Protein AF-A0A833GXX6-F1 (afdb_monomer_lite)

Organism: NCBI:txid183

Foldseek 3Di:
DDPLLLVLLVLLLCCLVFQLLDQDDPPPDDDPDDDDPPPQDRGLVSLLVVLVVVLVVLPDPPDDPVPDPVVVNVVSVVVNVVSVVVNVVSVLLSVLSVLLSVCVVVVPLCSLVSLLLSLVVLLVSLVVSLVSHDPDDPPPPPDPVSVCVNCVSVVSSVVSNVSSVVSNPPDDPPPPCPPVVVVVVPPPPPPPVCVPPPPPVVVVVVVVCVVVVVCCCVVPVVVLVVCCVPPVVVSCVVVVVVVVVVLVVQLVVQLVVCVVVVHPSDSSVSNSVVSVVVSVVVVVVVVVVVVVVVVVVVVVVVVVVVVVVCCVVVVDPDDPDD

Structure (mmCIF, N/CA/C/O backbone):
data_AF-A0A833GXX6-F1
#
_entry.id   AF-A0A833GXX6-F1
#
loop_
_atom_site.group_PDB
_atom_site.id
_atom_site.type_symbol
_atom_site.label_atom_id
_atom_site.label_alt_id
_atom_site.label_comp_id
_atom_site.label_asym_id
_atom_site.label_entity_id
_atom_site.label_seq_id
_atom_site.pdbx_PDB_ins_code
_atom_site.Cartn_x
_atom_site.Cartn_y
_atom_site.Cartn_z
_atom_site.occupancy
_atom_site.B_iso_or_equiv
_atom_site.auth_seq_id
_atom_site.auth_comp_id
_atom_site.auth_asym_id
_atom_site.auth_atom_id
_atom_site.pdbx_PDB_model_num
ATOM 1 N N . MET A 1 1 ? -15.593 11.845 13.656 1.00 67.88 1 MET A N 1
ATOM 2 C CA . MET A 1 1 ? -14.805 12.356 12.513 1.00 67.88 1 MET A CA 1
ATOM 3 C C . MET A 1 1 ? -15.046 13.847 12.319 1.00 67.88 1 MET A C 1
ATOM 5 O O . MET A 1 1 ? -16.186 14.265 12.498 1.00 67.88 1 MET A O 1
ATOM 9 N N . ARG A 1 2 ? -14.028 14.652 11.978 1.00 74.69 2 ARG A N 1
ATOM 10 C CA . ARG A 1 2 ? -14.256 16.037 11.513 1.00 74.69 2 ARG A CA 1
ATOM 11 C C . ARG A 1 2 ? -14.712 16.006 10.048 1.00 74.69 2 ARG A C 1
ATOM 13 O O . ARG A 1 2 ? -14.303 15.112 9.315 1.00 74.69 2 ARG A O 1
ATOM 20 N N . ARG A 1 3 ? -15.519 16.984 9.609 1.00 80.38 3 ARG A N 1
ATOM 21 C CA . ARG A 1 3 ? -15.940 17.107 8.193 1.00 80.38 3 ARG A CA 1
ATOM 22 C C . ARG A 1 3 ? -14.735 17.193 7.245 1.00 80.38 3 ARG A C 1
ATOM 24 O O . ARG A 1 3 ? -14.747 16.565 6.198 1.00 80.38 3 ARG A O 1
ATOM 31 N N . PHE A 1 4 ? -13.677 17.883 7.677 1.00 82.56 4 PHE A N 1
ATOM 32 C CA . PHE A 1 4 ? -12.394 17.955 6.973 1.00 82.56 4 PHE A CA 1
ATOM 33 C C . PHE A 1 4 ? -11.782 16.574 6.695 1.00 82.56 4 PHE A C 1
ATOM 35 O O . PHE A 1 4 ? -11.394 16.299 5.567 1.00 82.56 4 PHE A O 1
ATOM 42 N N . ASP A 1 5 ? -11.753 15.686 7.697 1.00 80.38 5 ASP A N 1
ATOM 43 C CA . ASP A 1 5 ? -11.174 14.351 7.528 1.00 80.38 5 ASP A CA 1
ATOM 44 C C . ASP A 1 5 ? -11.965 13.539 6.487 1.00 80.38 5 ASP A C 1
ATOM 46 O O . ASP A 1 5 ? -11.365 12.847 5.678 1.00 80.38 5 ASP A O 1
ATOM 50 N N . LEU A 1 6 ? -13.303 13.636 6.476 1.00 83.00 6 LEU A N 1
ATOM 51 C CA . LEU A 1 6 ? -14.148 12.922 5.504 1.00 83.00 6 LEU A CA 1
ATOM 52 C C . LEU A 1 6 ? -13.851 13.357 4.070 1.00 83.00 6 LEU A C 1
ATOM 54 O O . LEU A 1 6 ? -13.664 12.507 3.203 1.00 83.00 6 LEU A O 1
ATOM 58 N N . VAL A 1 7 ? -13.765 14.669 3.848 1.00 85.00 7 VAL A N 1
ATOM 59 C CA . VAL A 1 7 ? -13.413 15.229 2.539 1.00 85.00 7 VAL A CA 1
ATOM 60 C C . VAL A 1 7 ? -12.012 14.769 2.134 1.00 85.00 7 VAL A C 1
ATOM 62 O O . VAL A 1 7 ? -11.830 14.272 1.028 1.00 85.00 7 VAL A O 1
ATOM 65 N N . LEU A 1 8 ? -11.040 14.828 3.045 1.00 85.88 8 LEU A N 1
ATOM 66 C CA . LEU A 1 8 ? -9.675 14.382 2.774 1.00 85.88 8 LEU A CA 1
ATOM 67 C C . LEU A 1 8 ? -9.604 12.894 2.399 1.00 85.88 8 LEU A C 1
ATOM 69 O O . LEU A 1 8 ? -8.984 12.552 1.398 1.00 85.88 8 LEU A O 1
ATOM 73 N N . PHE A 1 9 ? -10.273 12.012 3.146 1.00 87.00 9 PHE A N 1
ATOM 74 C CA . PHE A 1 9 ? -10.314 10.587 2.806 1.00 87.00 9 PHE A CA 1
ATOM 75 C C . PHE A 1 9 ? -11.008 10.332 1.466 1.00 87.00 9 PHE A C 1
ATOM 77 O O . PHE A 1 9 ? -10.536 9.487 0.712 1.00 87.00 9 PHE A O 1
ATOM 84 N N . SER A 1 10 ? -12.070 11.073 1.131 1.00 86.81 10 SER A N 1
ATOM 85 C CA . SER A 1 10 ? -12.716 10.952 -0.183 1.00 86.81 10 SER A CA 1
ATOM 86 C C . SER A 1 10 ? -11.813 11.407 -1.332 1.00 86.81 10 SER A C 1
ATOM 88 O O . SER A 1 10 ? -11.772 10.745 -2.363 1.00 86.81 10 SER A O 1
ATOM 90 N N . LEU A 1 11 ? -11.035 12.478 -1.138 1.00 87.12 11 LEU A N 1
ATOM 91 C CA . LEU A 1 11 ? -10.083 12.972 -2.134 1.00 87.12 11 LEU A CA 1
ATOM 92 C C . LEU A 1 11 ? -8.916 11.999 -2.333 1.00 87.12 11 LEU A C 1
ATOM 94 O O . LEU A 1 11 ? -8.550 11.718 -3.469 1.00 87.12 11 LEU A O 1
ATOM 98 N N . ILE A 1 12 ? -8.369 11.440 -1.247 1.00 85.62 12 ILE A N 1
ATOM 99 C CA . ILE A 1 12 ? -7.326 10.403 -1.317 1.00 85.62 12 ILE A CA 1
ATOM 100 C C . ILE A 1 12 ? -7.866 9.158 -2.025 1.00 85.62 12 ILE A C 1
ATOM 102 O O . ILE A 1 12 ? -7.197 8.610 -2.895 1.00 85.62 12 ILE A O 1
ATOM 106 N N . PHE A 1 13 ? -9.078 8.723 -1.677 1.00 86.75 13 PHE A N 1
ATOM 107 C CA . PHE A 1 13 ? -9.711 7.566 -2.301 1.00 86.75 13 PHE A CA 1
ATOM 108 C C . PHE A 1 13 ? -9.920 7.782 -3.804 1.00 86.75 13 PHE A C 1
ATOM 110 O O . PHE A 1 13 ? -9.542 6.927 -4.597 1.00 86.75 13 PHE A O 1
ATOM 117 N N . ALA A 1 14 ? -10.449 8.942 -4.205 1.00 85.50 14 ALA A N 1
ATOM 118 C CA . ALA A 1 14 ? -10.635 9.292 -5.611 1.00 85.50 14 ALA A CA 1
ATOM 119 C C . ALA A 1 14 ? -9.303 9.370 -6.375 1.00 85.50 14 ALA A C 1
ATOM 121 O O . ALA A 1 14 ? -9.217 8.871 -7.491 1.00 85.50 14 ALA A O 1
ATOM 122 N N . TYR A 1 15 ? -8.258 9.937 -5.764 1.00 83.69 15 TYR A N 1
ATOM 123 C CA . TYR A 1 15 ? -6.920 10.015 -6.356 1.00 83.69 15 TYR A CA 1
ATOM 124 C C . TYR A 1 15 ? -6.273 8.637 -6.554 1.00 83.69 15 TYR A C 1
ATOM 126 O O . TYR A 1 15 ? -5.674 8.377 -7.593 1.00 83.69 15 TYR A O 1
ATOM 134 N N . LEU A 1 16 ? -6.394 7.740 -5.572 1.00 80.00 16 LEU A N 1
ATOM 135 C CA . LEU A 1 16 ? -5.878 6.374 -5.699 1.00 80.00 16 LEU A CA 1
ATOM 136 C C . LEU A 1 16 ? -6.665 5.566 -6.739 1.00 80.00 16 LEU A C 1
ATOM 138 O O . LEU A 1 16 ? -6.079 4.755 -7.449 1.00 80.00 16 LEU A O 1
ATOM 142 N N . LEU A 1 17 ? -7.977 5.797 -6.846 1.00 81.00 17 LEU A N 1
ATOM 143 C CA . LEU A 1 17 ? -8.836 5.132 -7.825 1.00 81.00 17 LEU A CA 1
ATOM 144 C C . LEU A 1 17 ? -8.601 5.637 -9.256 1.00 81.00 17 LEU A C 1
ATOM 146 O O . LEU A 1 17 ? -8.730 4.862 -10.196 1.00 81.00 17 LEU A O 1
ATOM 150 N N . SER A 1 18 ? -8.256 6.915 -9.440 1.00 73.12 18 SER A N 1
ATOM 151 C CA . SER A 1 18 ? -8.125 7.513 -10.774 1.00 73.12 18 SER A CA 1
ATOM 152 C C . SER A 1 18 ? -6.904 7.036 -11.563 1.00 73.12 18 SER A C 1
ATOM 154 O O . SER A 1 18 ? -6.785 7.364 -12.739 1.00 73.12 18 SER A O 1
ATOM 156 N N . GLY A 1 19 ? -5.962 6.314 -10.944 1.00 65.12 19 GLY A N 1
ATOM 157 C CA . GLY A 1 19 ? -4.754 5.839 -11.629 1.00 65.12 19 GLY A CA 1
ATOM 158 C C . GLY A 1 19 ? -3.790 6.954 -12.055 1.00 65.12 19 GLY A C 1
ATOM 159 O O . GLY A 1 19 ? -2.787 6.686 -12.712 1.00 65.12 19 GLY A O 1
ATOM 160 N N . TRP A 1 20 ? -4.024 8.203 -11.631 1.00 66.88 20 TRP A N 1
ATOM 161 C CA . TRP A 1 20 ? -3.095 9.338 -11.801 1.00 66.88 20 TRP A CA 1
ATOM 162 C C . TRP A 1 20 ? -1.859 9.245 -10.887 1.00 66.88 20 TRP A C 1
ATOM 164 O O . TRP A 1 20 ? -1.065 10.181 -10.755 1.00 66.88 20 TRP A O 1
ATOM 174 N N . THR A 1 21 ? -1.701 8.095 -10.239 1.00 56.47 21 THR A N 1
ATOM 175 C CA . THR A 1 21 ? -0.599 7.715 -9.364 1.00 56.47 21 THR A CA 1
ATOM 176 C C . THR A 1 21 ? 0.684 7.391 -10.128 1.00 56.47 21 THR A C 1
ATOM 178 O O . THR A 1 21 ? 1.728 7.271 -9.493 1.00 56.47 21 THR A O 1
ATOM 181 N N . GLY A 1 22 ? 0.644 7.297 -11.461 1.00 53.88 22 GLY A N 1
ATOM 182 C CA . GLY A 1 22 ? 1.825 7.044 -12.285 1.00 53.88 22 GLY A CA 1
ATOM 183 C C . GLY A 1 22 ? 2.956 8.049 -12.034 1.00 53.88 22 GLY A C 1
ATOM 184 O O . GLY A 1 22 ? 2.733 9.257 -11.859 1.00 53.88 22 GLY A O 1
ATOM 185 N N . PHE A 1 23 ? 4.186 7.535 -12.003 1.00 51.38 23 PHE A N 1
ATOM 186 C CA . PHE A 1 23 ? 5.365 8.344 -12.286 1.00 51.38 23 PHE A CA 1
ATOM 187 C C . PHE A 1 23 ? 5.317 8.663 -13.777 1.00 51.38 23 PHE A C 1
ATOM 189 O O . PHE A 1 23 ? 5.040 7.780 -14.584 1.00 51.38 23 PHE A O 1
ATOM 196 N N . TRP A 1 24 ? 5.522 9.925 -14.143 1.00 48.38 24 TRP A N 1
ATOM 197 C CA . TRP A 1 24 ? 5.703 10.262 -15.549 1.00 48.38 24 TRP A CA 1
ATOM 198 C C . TRP A 1 24 ? 6.897 9.450 -16.059 1.00 48.38 24 TRP A C 1
ATOM 200 O O . TRP A 1 24 ? 7.987 9.548 -15.492 1.00 48.38 24 TRP A O 1
ATOM 210 N N . GLY A 1 25 ? 6.666 8.598 -17.059 1.00 41.09 25 GLY A N 1
ATOM 211 C CA . GLY A 1 25 ? 7.725 7.813 -17.679 1.00 41.09 25 GLY A CA 1
ATOM 212 C C . GLY A 1 25 ? 8.809 8.729 -18.243 1.00 41.09 25 GLY A C 1
ATOM 213 O O . GLY A 1 25 ? 8.549 9.881 -18.599 1.00 41.09 25 GLY A O 1
ATOM 214 N N . VAL A 1 26 ? 10.039 8.224 -18.310 1.00 36.69 26 VAL A N 1
ATOM 215 C CA . VAL A 1 26 ? 11.152 8.936 -18.941 1.00 36.69 26 VAL A CA 1
ATOM 216 C C . VAL A 1 26 ? 10.821 9.114 -20.424 1.00 36.69 26 VAL A C 1
ATOM 218 O O . VAL A 1 26 ? 11.002 8.194 -21.217 1.00 36.69 26 VAL A O 1
ATOM 221 N N . GLN A 1 27 ? 10.358 10.300 -20.818 1.00 37.38 27 GLN A N 1
ATOM 222 C CA . GLN A 1 27 ? 10.406 10.712 -22.216 1.00 37.38 27 GLN A CA 1
ATOM 223 C C . GLN A 1 27 ? 11.878 10.945 -22.548 1.00 37.38 27 GLN A C 1
ATOM 225 O O . GLN A 1 27 ? 12.452 11.972 -22.188 1.00 37.38 27 GLN A O 1
ATOM 230 N N . ARG A 1 28 ? 12.525 9.959 -23.180 1.00 32.88 28 ARG A N 1
ATOM 231 C CA . ARG A 1 28 ? 13.851 10.160 -23.767 1.00 32.88 28 ARG A CA 1
ATOM 232 C C . ARG A 1 28 ? 13.708 11.167 -24.903 1.00 32.88 28 ARG A C 1
ATOM 234 O O . ARG A 1 28 ? 13.352 10.817 -26.021 1.00 32.88 28 ARG A O 1
ATOM 241 N N . THR A 1 29 ? 13.966 12.432 -24.605 1.00 39.16 29 THR A N 1
ATOM 242 C CA . THR A 1 29 ? 14.145 13.467 -25.615 1.00 39.16 29 THR A CA 1
ATOM 243 C C . THR A 1 29 ? 15.534 13.319 -26.219 1.00 39.16 29 THR A C 1
ATOM 245 O O . THR A 1 29 ? 16.530 13.607 -25.557 1.00 39.16 29 THR A O 1
ATOM 248 N N . GLY A 1 30 ? 15.572 12.891 -27.478 1.00 40.03 30 GLY A N 1
ATOM 249 C CA . GLY A 1 30 ? 16.751 12.942 -28.333 1.00 40.03 30 GLY A CA 1
ATOM 250 C C . GLY A 1 30 ? 17.497 11.618 -28.430 1.00 40.03 30 GLY A C 1
ATOM 251 O O . GLY A 1 30 ? 18.261 11.267 -27.540 1.00 40.03 30 GLY A O 1
ATOM 252 N N . LEU A 1 31 ? 17.296 10.925 -29.547 1.00 33.84 31 LEU A N 1
ATOM 253 C CA . LEU A 1 31 ? 18.359 10.539 -30.472 1.00 33.84 31 LEU A CA 1
ATOM 254 C C . LEU A 1 31 ? 17.695 10.317 -31.837 1.00 33.84 31 LEU A C 1
ATOM 256 O O . LEU A 1 31 ? 16.623 9.721 -31.925 1.00 33.84 31 LEU A O 1
ATOM 260 N N . GLU A 1 32 ? 18.297 10.906 -32.869 1.00 45.56 32 GLU A N 1
ATOM 261 C CA . GLU A 1 32 ? 18.013 10.590 -34.267 1.00 45.56 32 GLU A CA 1
ATOM 262 C C . GLU A 1 32 ? 18.092 9.068 -34.481 1.00 45.56 32 GLU A C 1
ATOM 264 O O . GLU A 1 32 ? 18.852 8.387 -33.798 1.00 45.56 32 GLU A O 1
ATOM 269 N N . GLU A 1 33 ? 17.303 8.585 -35.445 1.00 37.59 33 GLU A N 1
ATOM 270 C CA . GLU A 1 33 ? 16.939 7.183 -35.724 1.00 37.59 33 GLU A CA 1
ATOM 271 C C . GLU A 1 33 ? 15.735 6.686 -34.914 1.00 37.59 33 GLU A C 1
ATOM 273 O O . GLU A 1 33 ? 15.842 6.179 -33.803 1.00 37.59 33 GLU A O 1
ATOM 278 N N . GLN A 1 34 ? 14.554 6.869 -35.520 1.00 48.59 34 GLN A N 1
ATOM 279 C CA . GLN A 1 34 ? 13.242 6.464 -35.014 1.00 48.59 34 GLN A CA 1
ATOM 280 C C . GLN A 1 34 ? 13.240 5.028 -34.455 1.00 48.59 34 GLN A C 1
ATOM 282 O O . GLN A 1 34 ? 13.339 4.080 -35.238 1.00 48.59 34 GLN A O 1
ATOM 287 N N . PRO A 1 35 ? 12.995 4.832 -33.146 1.00 37.50 35 PRO A N 1
ATOM 288 C CA . PRO A 1 35 ? 12.449 3.593 -32.629 1.00 37.50 35 PRO A CA 1
ATOM 289 C C . PRO A 1 35 ? 10.936 3.751 -32.411 1.00 37.50 35 PRO A C 1
ATOM 291 O O . PRO A 1 35 ? 10.427 4.854 -32.219 1.00 37.50 35 PRO A O 1
ATOM 294 N N . LEU A 1 36 ? 10.228 2.624 -32.471 1.00 32.97 36 LEU A N 1
ATOM 295 C CA . LEU A 1 36 ? 8.791 2.459 -32.233 1.00 32.97 36 LEU A CA 1
ATOM 296 C C . LEU A 1 36 ? 8.197 3.521 -31.281 1.00 32.97 36 LEU A C 1
ATOM 298 O O . LEU A 1 36 ? 8.525 3.565 -30.093 1.00 32.97 36 LEU A O 1
ATOM 302 N N . HIS A 1 37 ? 7.309 4.366 -31.807 1.00 29.34 37 HIS A N 1
ATOM 303 C CA . HIS A 1 37 ? 6.588 5.362 -31.019 1.00 29.34 37 HIS A CA 1
ATOM 304 C C . HIS A 1 37 ? 5.457 4.648 -30.263 1.00 29.34 37 HIS A C 1
ATOM 306 O O . HIS A 1 37 ? 4.364 4.466 -30.792 1.00 29.34 37 HIS A O 1
ATOM 312 N N . ILE A 1 38 ? 5.737 4.175 -29.047 1.00 34.56 38 ILE A N 1
ATOM 313 C CA . ILE A 1 38 ? 4.697 3.738 -28.109 1.00 34.56 38 ILE A CA 1
ATOM 314 C C . ILE A 1 38 ? 4.356 4.959 -27.258 1.00 34.56 38 ILE A C 1
ATOM 316 O O . ILE A 1 38 ? 5.081 5.309 -26.325 1.00 34.56 38 ILE A O 1
ATOM 320 N N . ASP A 1 39 ? 3.282 5.653 -27.628 1.00 33.97 39 ASP A N 1
ATOM 321 C CA . ASP A 1 39 ? 2.733 6.733 -26.816 1.00 33.97 39 ASP A CA 1
ATOM 322 C C . ASP A 1 39 ? 2.068 6.124 -25.581 1.00 33.97 39 ASP A C 1
ATOM 324 O O . ASP A 1 39 ? 0.934 5.652 -25.622 1.00 33.97 39 ASP A O 1
ATOM 328 N N . PHE A 1 40 ? 2.792 6.109 -24.462 1.00 39.03 40 PHE A N 1
ATOM 329 C CA . PHE A 1 40 ? 2.204 5.783 -23.171 1.00 39.03 40 PHE A CA 1
ATOM 330 C C . PHE A 1 40 ? 1.260 6.919 -22.768 1.00 39.03 40 PHE A C 1
ATOM 332 O O . PHE A 1 40 ? 1.701 7.993 -22.345 1.00 39.03 40 PHE A O 1
ATOM 339 N N . GLU A 1 41 ? -0.046 6.691 -22.910 1.00 41.84 41 GLU A N 1
ATOM 340 C CA . GLU A 1 41 ? -1.046 7.593 -22.353 1.00 41.84 41 GLU A CA 1
ATOM 341 C C . GLU A 1 41 ? -0.849 7.719 -20.829 1.00 41.84 41 GLU A C 1
ATOM 343 O O . GLU A 1 41 ? -0.529 6.743 -20.139 1.00 41.84 41 GLU A O 1
ATOM 348 N N . PRO A 1 42 ? -1.012 8.926 -20.259 1.00 48.84 42 PRO A N 1
ATOM 349 C CA . PRO A 1 42 ? -0.791 9.147 -18.839 1.00 48.84 42 PRO A CA 1
ATOM 350 C C . PRO A 1 42 ? -1.857 8.425 -18.005 1.00 48.84 42 PRO A C 1
ATOM 352 O O . PRO A 1 42 ? -2.983 8.892 -17.849 1.00 48.84 42 PRO A O 1
ATOM 355 N N . GLY A 1 43 ? -1.475 7.304 -17.400 1.00 62.78 43 GLY A N 1
ATOM 356 C CA . GLY A 1 43 ? -2.320 6.578 -16.459 1.00 62.78 43 GLY A CA 1
ATOM 357 C C . GLY A 1 43 ? -1.684 5.263 -16.039 1.00 62.78 43 GLY A C 1
ATOM 358 O O . GLY A 1 43 ? -1.351 4.433 -16.873 1.00 62.78 43 GLY A O 1
ATOM 359 N N . PHE A 1 44 ? -1.544 5.041 -14.734 1.00 70.38 44 PHE A N 1
ATOM 360 C CA . PHE A 1 44 ? -0.945 3.819 -14.194 1.00 70.38 44 PHE A CA 1
ATOM 361 C C . PHE A 1 44 ? -1.659 2.539 -14.671 1.00 70.38 44 PHE A C 1
ATOM 363 O O . PHE A 1 44 ? -1.012 1.543 -14.978 1.00 70.38 44 PHE A O 1
ATOM 370 N N . PHE A 1 45 ? -2.991 2.578 -14.772 1.00 70.88 45 PHE A N 1
ATOM 371 C CA . PHE A 1 45 ? -3.776 1.446 -15.272 1.00 70.88 45 PHE A CA 1
ATOM 372 C C . PHE A 1 45 ? -3.638 1.234 -16.781 1.00 70.88 45 PHE A C 1
ATOM 374 O O . PHE A 1 45 ? -3.691 0.092 -17.227 1.00 70.88 45 PHE A O 1
ATOM 381 N N . GLU A 1 46 ? -3.436 2.305 -17.550 1.00 70.38 46 GLU A N 1
ATOM 382 C CA . GLU A 1 46 ? -3.260 2.203 -18.999 1.00 70.38 46 GLU A CA 1
ATOM 383 C C . GLU A 1 46 ? -1.877 1.647 -19.342 1.00 70.38 46 GLU A C 1
ATOM 385 O O . GLU A 1 46 ? -1.760 0.778 -20.202 1.00 70.38 46 GLU A O 1
ATOM 390 N N . ILE A 1 47 ? -0.847 2.049 -18.588 1.00 72.19 47 ILE A N 1
ATOM 391 C CA . ILE A 1 47 ? 0.497 1.457 -18.662 1.00 72.19 47 ILE A CA 1
ATOM 392 C C . ILE A 1 47 ? 0.422 -0.047 -18.381 1.00 72.19 47 ILE A C 1
ATOM 394 O O . ILE A 1 47 ? 0.858 -0.839 -19.208 1.00 72.19 47 ILE A O 1
ATOM 398 N N . LEU A 1 48 ? -0.218 -0.448 -17.276 1.00 75.75 48 LEU A N 1
ATOM 399 C CA . LEU A 1 48 ? -0.408 -1.863 -16.937 1.00 75.75 48 LEU A CA 1
ATOM 400 C C . LEU A 1 48 ? -1.142 -2.644 -18.028 1.00 75.75 48 LEU A C 1
ATOM 402 O O . LEU A 1 48 ? -0.767 -3.770 -18.345 1.00 75.75 48 LEU A O 1
ATOM 406 N N . ARG A 1 49 ? -2.201 -2.063 -18.598 1.00 78.12 49 ARG A N 1
ATOM 407 C CA . ARG A 1 49 ? -2.961 -2.693 -19.679 1.00 78.12 49 ARG A CA 1
ATOM 408 C C . ARG A 1 49 ? -2.108 -2.863 -20.934 1.00 78.12 49 ARG A C 1
ATOM 410 O O . ARG A 1 49 ? -2.152 -3.923 -21.554 1.00 78.12 49 ARG A O 1
ATOM 417 N N . THR A 1 50 ? -1.354 -1.833 -21.298 1.00 75.06 50 THR A N 1
ATOM 418 C CA . THR A 1 50 ? -0.510 -1.815 -22.496 1.00 75.06 50 THR A CA 1
ATOM 419 C C . THR A 1 50 ? 0.633 -2.815 -22.365 1.00 75.06 50 THR A C 1
ATOM 421 O O . THR A 1 50 ? 0.822 -3.640 -23.251 1.00 75.06 50 THR A O 1
ATOM 424 N N . GLU A 1 51 ? 1.341 -2.809 -21.233 1.00 77.31 51 GLU A N 1
ATOM 425 C CA . GLU A 1 51 ? 2.401 -3.775 -20.924 1.00 77.31 51 GLU A CA 1
ATOM 426 C C . GLU A 1 51 ? 1.873 -5.215 -20.908 1.00 77.31 51 GLU A C 1
ATOM 428 O O . GLU A 1 51 ? 2.511 -6.104 -21.464 1.00 77.31 51 GLU A O 1
ATOM 433 N N . GLY A 1 52 ? 0.689 -5.447 -20.328 1.00 78.56 52 GLY A N 1
ATOM 434 C CA . GLY A 1 52 ? 0.050 -6.765 -20.327 1.00 78.56 52 GLY A CA 1
ATOM 435 C C . GLY A 1 52 ? -0.298 -7.245 -21.736 1.00 78.56 52 GLY A C 1
ATOM 436 O O . GLY A 1 52 ? 0.067 -8.352 -22.113 1.00 78.56 52 GLY A O 1
ATOM 437 N N . THR A 1 53 ? -0.921 -6.381 -22.543 1.00 79.75 53 THR A N 1
ATOM 438 C CA . THR A 1 53 ? -1.280 -6.706 -23.936 1.00 79.75 53 THR A CA 1
ATOM 439 C C . THR A 1 53 ? -0.031 -7.004 -24.769 1.00 79.75 53 THR A C 1
ATOM 441 O O . THR A 1 53 ? -0.000 -7.975 -25.515 1.00 79.75 53 THR A O 1
ATOM 444 N N . PHE A 1 54 ? 1.034 -6.219 -24.589 1.00 78.38 54 PHE A N 1
ATOM 445 C CA . PHE A 1 54 ? 2.311 -6.420 -25.272 1.00 78.38 54 PHE A CA 1
ATOM 446 C C . PHE A 1 54 ? 2.980 -7.753 -24.904 1.00 78.38 54 PHE A C 1
ATOM 448 O O . PHE A 1 54 ? 3.538 -8.430 -25.768 1.00 78.38 54 PHE A O 1
ATOM 455 N N . LEU A 1 55 ? 2.929 -8.148 -23.628 1.00 79.25 55 LEU A N 1
ATOM 456 C CA . LEU A 1 55 ? 3.454 -9.441 -23.184 1.00 79.25 55 LEU A CA 1
ATOM 457 C C . LEU A 1 55 ? 2.624 -10.608 -23.722 1.00 79.25 55 LEU A C 1
ATOM 459 O O . LEU A 1 55 ? 3.217 -11.601 -24.140 1.00 79.25 55 LEU A O 1
ATOM 463 N N . ASP A 1 56 ? 1.297 -10.479 -23.750 1.00 79.38 56 ASP A N 1
ATOM 464 C CA . ASP A 1 56 ? 0.398 -11.496 -24.304 1.00 79.38 56 ASP A CA 1
ATOM 465 C C . ASP A 1 56 ? 0.636 -11.688 -25.813 1.00 79.38 56 ASP A C 1
ATOM 467 O O . ASP A 1 56 ? 0.751 -12.820 -26.281 1.00 79.38 56 ASP A O 1
ATOM 471 N N . GLU A 1 57 ? 0.797 -10.596 -26.569 1.00 76.06 57 GLU A N 1
ATOM 472 C CA . GLU A 1 57 ? 1.107 -10.631 -28.007 1.00 76.06 57 GLU A CA 1
ATOM 473 C C . GLU A 1 57 ? 2.475 -11.270 -28.297 1.00 76.06 57 GLU A C 1
ATOM 475 O O . GLU A 1 57 ? 2.611 -12.058 -29.231 1.00 76.06 57 GLU A O 1
ATOM 480 N N . LEU A 1 58 ? 3.495 -10.987 -27.480 1.00 70.88 58 LEU A N 1
ATOM 481 C CA . LEU A 1 58 ? 4.829 -11.586 -27.628 1.00 70.88 58 LEU A CA 1
ATOM 482 C C . LEU A 1 58 ? 4.905 -13.047 -27.170 1.00 70.88 58 LEU A C 1
ATOM 484 O O . LEU A 1 58 ? 5.800 -13.779 -27.600 1.00 70.88 58 LEU A O 1
ATOM 488 N N . GLN A 1 59 ? 4.010 -13.471 -26.278 1.00 71.94 59 GLN A N 1
ATOM 489 C CA . GLN A 1 59 ? 3.909 -14.857 -25.825 1.00 71.94 59 GLN A CA 1
ATOM 490 C C . GLN A 1 59 ? 3.049 -15.726 -26.748 1.00 71.94 59 GLN A C 1
ATOM 492 O O . GLN A 1 59 ? 3.038 -16.945 -26.558 1.00 71.94 59 GLN A O 1
ATOM 497 N N . ASP A 1 60 ? 2.393 -15.147 -27.761 1.00 74.81 60 ASP A N 1
ATOM 498 C CA . ASP A 1 60 ? 1.584 -15.905 -28.711 1.00 74.81 60 ASP A CA 1
ATOM 499 C C . ASP A 1 60 ? 2.420 -17.006 -29.389 1.00 74.81 60 ASP A C 1
ATOM 501 O O . ASP A 1 60 ? 3.546 -16.812 -29.860 1.00 74.81 60 ASP A O 1
ATOM 505 N N . SER A 1 61 ? 1.830 -18.197 -29.428 1.00 62.34 61 SER A N 1
ATOM 506 C CA . SER A 1 61 ? 2.335 -19.396 -30.098 1.00 62.34 61 SER A CA 1
ATOM 507 C C . SER A 1 61 ? 2.640 -19.198 -31.586 1.00 62.34 61 SER A C 1
ATOM 509 O O . SER A 1 61 ? 3.386 -19.987 -32.163 1.00 62.34 61 SER A O 1
ATOM 511 N N . LEU A 1 62 ? 2.068 -18.158 -32.199 1.00 63.56 62 LEU A N 1
ATOM 512 C CA . LEU A 1 62 ? 2.258 -17.795 -33.602 1.00 63.56 62 LEU A CA 1
ATOM 513 C C . LEU A 1 62 ? 3.529 -16.966 -33.860 1.00 63.56 62 LEU A C 1
ATOM 515 O O . LEU A 1 62 ? 3.938 -16.845 -35.014 1.00 63.56 62 LEU A O 1
ATOM 519 N N . VAL A 1 63 ? 4.165 -16.409 -32.822 1.00 64.00 63 VAL A N 1
ATOM 520 C CA . VAL A 1 63 ? 5.392 -15.605 -32.944 1.00 64.00 63 VAL A CA 1
ATOM 521 C C . VAL A 1 63 ? 6.618 -16.500 -32.754 1.00 64.00 63 VAL A C 1
ATOM 523 O O . VAL A 1 63 ? 6.866 -16.996 -31.649 1.00 64.00 63 VAL A O 1
ATOM 526 N N . GLU A 1 64 ? 7.408 -16.684 -33.818 1.00 60.56 64 GLU A N 1
ATOM 527 C CA . GLU A 1 64 ? 8.658 -17.457 -33.791 1.00 60.56 64 GLU A CA 1
ATOM 528 C C . GLU A 1 64 ? 9.612 -16.927 -32.708 1.00 60.56 64 GLU A C 1
ATOM 530 O O . GLU A 1 64 ? 9.884 -15.726 -32.635 1.00 60.56 64 GLU A O 1
ATOM 535 N N . SER A 1 65 ? 10.137 -17.823 -31.864 1.00 59.69 65 SER A N 1
ATOM 536 C CA . SER A 1 65 ? 11.001 -17.477 -30.723 1.00 59.69 65 SER A CA 1
ATOM 537 C C . SER A 1 65 ? 12.246 -16.685 -31.123 1.00 59.69 65 SER A C 1
ATOM 539 O O . SER A 1 65 ? 12.647 -15.790 -30.388 1.00 59.69 65 SER A O 1
ATOM 541 N N . ASP A 1 66 ? 12.795 -16.951 -32.311 1.00 58.97 66 ASP A N 1
ATOM 542 C CA . ASP A 1 66 ? 14.015 -16.311 -32.825 1.00 58.97 66 ASP A CA 1
ATOM 543 C C . ASP A 1 66 ? 13.794 -14.859 -33.283 1.00 58.97 66 ASP A C 1
ATOM 545 O O . ASP A 1 66 ? 14.750 -14.106 -33.464 1.00 58.97 66 ASP A O 1
ATOM 549 N N . SER A 1 67 ? 12.535 -14.436 -33.443 1.00 61.53 67 SER A N 1
ATOM 550 C CA . SER A 1 67 ? 12.176 -13.057 -33.798 1.00 61.53 67 SER A CA 1
ATOM 551 C C . SER A 1 67 ? 11.921 -12.160 -32.579 1.00 61.53 67 SER A C 1
ATOM 553 O O . SER A 1 67 ? 11.693 -10.957 -32.728 1.00 61.53 67 SER A O 1
ATOM 555 N N . ARG A 1 68 ? 11.976 -12.719 -31.360 1.00 64.00 68 ARG A N 1
ATOM 556 C CA . ARG A 1 68 ? 11.681 -11.990 -30.122 1.00 64.00 68 ARG A CA 1
ATOM 557 C C . ARG A 1 68 ? 12.917 -11.217 -29.653 1.00 64.00 68 ARG A C 1
ATOM 559 O O . ARG A 1 68 ? 13.950 -11.825 -29.380 1.00 64.00 68 ARG A O 1
ATOM 566 N N . PRO A 1 69 ? 12.842 -9.888 -29.483 1.00 71.94 69 PRO A N 1
ATOM 567 C CA . PRO A 1 69 ? 13.916 -9.138 -28.847 1.00 71.94 69 PRO A CA 1
ATOM 568 C C . PRO A 1 69 ? 13.954 -9.460 -27.341 1.00 71.94 69 PRO A C 1
ATOM 570 O O . PRO A 1 69 ? 13.318 -8.771 -26.544 1.00 71.94 69 PRO A O 1
ATOM 573 N N . GLU A 1 70 ? 14.710 -10.492 -26.945 1.00 71.69 70 GLU A N 1
ATOM 574 C CA . GLU A 1 70 ? 14.798 -11.002 -25.558 1.00 71.69 70 GLU A CA 1
ATOM 575 C C . GLU A 1 70 ? 15.039 -9.890 -24.527 1.00 71.69 70 GLU A C 1
ATOM 577 O O . GLU A 1 70 ? 14.335 -9.797 -23.527 1.00 71.69 70 GLU A O 1
ATOM 582 N N . ARG A 1 71 ? 15.961 -8.960 -24.813 1.00 70.94 71 ARG A N 1
ATOM 583 C CA . ARG A 1 71 ? 16.263 -7.830 -23.913 1.00 70.94 71 ARG A CA 1
ATOM 584 C C . ARG A 1 71 ? 15.070 -6.902 -23.677 1.00 70.94 71 ARG A C 1
ATOM 586 O O . ARG A 1 71 ? 14.925 -6.371 -22.579 1.00 70.94 71 ARG A O 1
ATOM 593 N N . LEU A 1 72 ? 14.253 -6.665 -24.705 1.00 72.19 72 LEU A N 1
ATOM 594 C CA . LEU A 1 72 ? 13.062 -5.821 -24.588 1.00 72.19 72 LEU A CA 1
ATOM 595 C C . LEU A 1 72 ? 11.963 -6.569 -23.834 1.00 72.19 72 LEU A C 1
ATOM 597 O O . LEU A 1 72 ? 11.339 -5.990 -22.950 1.00 72.19 72 LEU A O 1
ATOM 601 N N . PHE A 1 73 ? 11.773 -7.852 -24.143 1.00 73.88 73 PHE A N 1
ATOM 602 C CA . PHE A 1 73 ? 10.815 -8.709 -23.453 1.00 73.88 73 PHE A CA 1
ATOM 603 C C . PHE A 1 73 ? 11.113 -8.796 -21.952 1.00 73.88 73 PHE A C 1
ATOM 605 O O . PHE A 1 73 ? 10.228 -8.527 -21.145 1.00 73.88 73 PHE A O 1
ATOM 612 N N . ASP A 1 74 ? 12.362 -9.060 -21.565 1.00 74.50 74 ASP A N 1
ATOM 613 C CA . ASP A 1 74 ? 12.766 -9.140 -20.158 1.00 74.50 74 ASP A CA 1
ATOM 614 C C . ASP A 1 74 ? 12.591 -7.805 -19.424 1.00 74.50 74 ASP A C 1
ATOM 616 O O . ASP A 1 74 ? 12.193 -7.776 -18.256 1.00 74.50 74 ASP A O 1
ATOM 620 N N . HIS A 1 75 ? 12.867 -6.682 -20.095 1.00 72.19 75 HIS A N 1
ATOM 621 C CA . HIS A 1 75 ? 12.610 -5.356 -19.535 1.00 72.19 75 HIS A CA 1
ATOM 622 C C . HIS A 1 75 ? 11.121 -5.102 -19.319 1.00 72.19 75 HIS A C 1
ATOM 624 O O . HIS A 1 75 ? 10.734 -4.778 -18.198 1.00 72.19 75 HIS A O 1
ATOM 630 N N . VAL A 1 76 ? 10.283 -5.309 -20.337 1.00 76.25 76 VAL A N 1
ATOM 631 C CA . VAL A 1 76 ? 8.837 -5.076 -20.215 1.00 76.25 76 VAL A CA 1
ATOM 632 C C . VAL A 1 76 ? 8.206 -6.044 -19.216 1.00 76.25 76 VAL A C 1
ATOM 634 O O . VAL A 1 76 ? 7.371 -5.641 -18.413 1.00 76.25 76 VAL A O 1
ATOM 637 N N . HIS A 1 77 ? 8.650 -7.300 -19.177 1.00 76.25 77 HIS A N 1
ATOM 638 C CA . HIS A 1 77 ? 8.180 -8.279 -18.199 1.00 76.25 77 HIS A CA 1
ATOM 639 C C . HIS A 1 77 ? 8.519 -7.864 -16.762 1.00 76.25 77 HIS A C 1
ATOM 641 O O . HIS A 1 77 ? 7.686 -7.966 -15.851 1.00 76.25 77 HIS A O 1
ATOM 647 N N . ARG A 1 78 ? 9.735 -7.352 -16.544 1.00 75.81 78 ARG A N 1
ATOM 648 C CA . ARG A 1 78 ? 10.155 -6.837 -15.240 1.00 75.81 78 ARG A CA 1
ATOM 649 C C . ARG A 1 78 ? 9.350 -5.603 -14.841 1.00 75.81 78 ARG A C 1
ATOM 651 O O . ARG A 1 78 ? 8.910 -5.533 -13.693 1.00 75.81 78 ARG A O 1
ATOM 658 N N . ASP A 1 79 ? 9.155 -4.666 -15.758 1.00 74.81 79 ASP A N 1
ATOM 659 C CA . ASP A 1 79 ? 8.437 -3.416 -15.501 1.00 74.81 79 ASP A CA 1
ATOM 660 C C . ASP A 1 79 ? 6.947 -3.687 -15.223 1.00 74.81 79 ASP A C 1
ATOM 662 O O . ASP A 1 79 ? 6.423 -3.225 -14.206 1.00 74.81 79 ASP A O 1
ATOM 666 N N . PHE A 1 80 ? 6.315 -4.582 -15.989 1.00 76.44 80 PHE A N 1
ATOM 667 C CA . PHE A 1 80 ? 4.959 -5.074 -15.727 1.00 76.44 80 PHE A CA 1
ATOM 668 C C . PHE A 1 80 ? 4.829 -5.699 -14.337 1.00 76.44 80 PHE A C 1
ATOM 670 O O . PHE A 1 80 ? 3.909 -5.384 -13.579 1.00 76.44 80 PHE A O 1
ATOM 677 N N . THR A 1 81 ? 5.786 -6.547 -13.949 1.00 75.06 81 THR A N 1
ATOM 678 C CA . THR A 1 81 ? 5.794 -7.176 -12.620 1.00 75.06 81 THR A CA 1
ATOM 679 C C . THR A 1 81 ? 5.920 -6.131 -11.506 1.00 75.06 81 THR A C 1
ATOM 681 O O . THR A 1 81 ? 5.219 -6.211 -10.493 1.00 75.06 81 THR A O 1
ATOM 684 N N . GLN A 1 82 ? 6.775 -5.118 -11.681 1.00 76.38 82 GLN A N 1
ATOM 685 C CA . GLN A 1 82 ? 6.918 -4.012 -10.727 1.00 76.38 82 GLN A CA 1
ATOM 686 C C . GLN A 1 82 ? 5.631 -3.190 -10.614 1.00 76.38 82 GLN A C 1
ATOM 688 O O . GLN A 1 82 ? 5.181 -2.898 -9.500 1.00 76.38 82 GLN A O 1
ATOM 693 N N . ASN A 1 83 ? 5.008 -2.868 -11.747 1.00 78.25 83 ASN A N 1
ATOM 694 C CA . ASN A 1 83 ? 3.741 -2.152 -11.794 1.00 78.25 83 ASN A CA 1
ATOM 695 C C .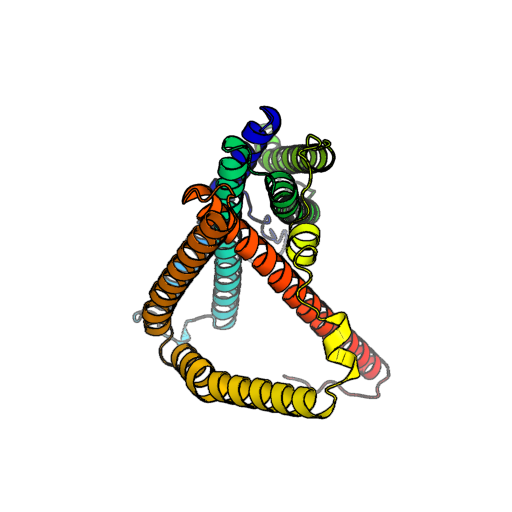 ASN A 1 83 ? 2.621 -2.969 -11.136 1.00 78.25 83 ASN A C 1
ATOM 697 O O . ASN A 1 83 ? 1.831 -2.419 -10.374 1.00 78.25 83 ASN A O 1
ATOM 701 N N . LEU A 1 84 ? 2.585 -4.291 -11.302 1.00 79.19 84 LEU A N 1
ATOM 702 C CA . LEU A 1 84 ? 1.590 -5.155 -10.658 1.00 79.19 84 LEU A CA 1
ATOM 703 C C . LEU A 1 84 ? 1.737 -5.153 -9.127 1.00 79.19 84 LEU A C 1
ATOM 705 O O . LEU A 1 84 ? 0.748 -5.017 -8.398 1.00 79.19 84 LEU A O 1
ATOM 709 N N . VAL A 1 85 ? 2.971 -5.209 -8.616 1.00 78.44 85 VAL A N 1
ATOM 710 C CA . VAL A 1 85 ? 3.250 -5.073 -7.173 1.00 78.44 85 VAL A CA 1
ATOM 711 C C . VAL A 1 85 ? 2.816 -3.697 -6.654 1.00 78.44 85 VAL A C 1
ATOM 713 O O . VAL A 1 85 ? 2.207 -3.599 -5.583 1.00 78.44 85 VAL A O 1
ATOM 716 N N . LEU A 1 86 ? 3.073 -2.631 -7.417 1.00 79.06 86 LEU A N 1
ATOM 717 C CA . LEU A 1 86 ? 2.639 -1.277 -7.074 1.00 79.06 86 LEU A CA 1
ATOM 718 C C . LEU A 1 86 ? 1.102 -1.161 -7.054 1.00 79.06 86 LEU A C 1
ATOM 720 O O . LEU A 1 86 ? 0.543 -0.541 -6.145 1.00 79.06 86 LEU A O 1
ATOM 724 N N . ALA A 1 87 ? 0.407 -1.822 -7.985 1.00 80.69 87 ALA A N 1
ATOM 725 C CA . ALA A 1 87 ? -1.055 -1.864 -8.047 1.00 80.69 87 ALA A CA 1
ATOM 726 C C . ALA A 1 87 ? -1.640 -2.547 -6.811 1.00 80.69 87 ALA A C 1
ATOM 728 O O . ALA A 1 87 ? -2.570 -2.026 -6.190 1.00 80.69 87 ALA A O 1
ATOM 729 N N . ALA A 1 88 ? -1.057 -3.678 -6.406 1.00 80.31 88 ALA A N 1
ATOM 730 C CA . ALA A 1 88 ? -1.446 -4.375 -5.187 1.00 80.31 88 ALA A CA 1
ATOM 731 C C . ALA A 1 88 ? -1.269 -3.474 -3.952 1.00 80.31 88 ALA A C 1
ATOM 733 O O . ALA A 1 88 ? -2.167 -3.393 -3.109 1.00 80.31 88 ALA A O 1
ATOM 734 N N . ALA A 1 89 ? -0.158 -2.734 -3.861 1.00 80.00 89 ALA A N 1
ATOM 735 C CA . ALA A 1 89 ? 0.084 -1.785 -2.774 1.00 80.00 89 ALA A CA 1
ATOM 736 C C . ALA A 1 89 ? -0.951 -0.643 -2.739 1.00 80.00 89 ALA A C 1
ATOM 738 O O . ALA A 1 89 ? -1.454 -0.309 -1.660 1.00 80.00 89 ALA A O 1
ATOM 739 N N . PHE A 1 90 ? -1.331 -0.079 -3.892 1.00 82.00 90 PHE A N 1
ATOM 740 C CA . PHE A 1 90 ? -2.418 0.907 -3.969 1.00 82.00 90 PHE A CA 1
ATOM 741 C C . PHE A 1 90 ? -3.773 0.312 -3.586 1.00 82.00 90 PHE A C 1
ATOM 743 O O . PHE A 1 90 ? -4.534 0.961 -2.867 1.00 82.00 90 PHE A O 1
ATOM 750 N N . GLY A 1 91 ? -4.051 -0.931 -3.984 1.00 83.75 91 GLY A N 1
ATOM 751 C CA . GLY A 1 91 ? -5.242 -1.669 -3.567 1.00 83.75 91 GLY A CA 1
ATOM 752 C C . GLY A 1 91 ? -5.332 -1.804 -2.045 1.00 83.75 91 GLY A C 1
ATOM 753 O O . GLY A 1 91 ? -6.359 -1.473 -1.447 1.00 83.75 91 GLY A O 1
ATOM 754 N N . PHE A 1 92 ? -4.236 -2.191 -1.385 1.00 83.62 92 PHE A N 1
ATOM 755 C CA . PHE A 1 92 ? -4.174 -2.238 0.080 1.00 83.62 92 PHE A CA 1
ATOM 756 C C . PHE A 1 92 ? -4.389 -0.861 0.717 1.00 83.62 92 PHE A C 1
ATOM 758 O O . PHE A 1 92 ? -5.147 -0.741 1.683 1.00 83.62 92 PHE A O 1
ATOM 765 N N . LEU A 1 93 ? -3.776 0.195 0.174 1.00 84.75 93 LEU A N 1
ATOM 766 C CA . LEU A 1 93 ? -3.968 1.563 0.663 1.00 84.75 93 LEU A CA 1
ATOM 767 C C . LEU A 1 93 ? -5.416 2.042 0.501 1.00 84.75 93 LEU A C 1
ATOM 769 O O . LEU A 1 93 ? -5.940 2.667 1.424 1.00 84.75 93 LEU A O 1
ATOM 773 N N . LEU A 1 94 ? -6.090 1.721 -0.606 1.00 87.56 94 LEU A N 1
ATOM 774 C CA . LEU A 1 94 ? -7.514 2.013 -0.821 1.00 87.56 94 LEU A CA 1
ATOM 775 C C . LEU A 1 94 ? -8.383 1.353 0.252 1.00 87.56 94 LEU A C 1
ATOM 777 O O . LEU A 1 94 ? -9.191 2.026 0.902 1.00 87.56 94 LEU A O 1
ATOM 781 N N . VAL A 1 95 ? -8.168 0.058 0.497 1.00 87.69 95 VAL A N 1
ATOM 782 C CA . VAL A 1 95 ? -8.887 -0.698 1.532 1.00 87.69 95 VAL A CA 1
ATOM 783 C C . VAL A 1 95 ? -8.638 -0.094 2.917 1.00 87.69 95 VAL A C 1
ATOM 785 O O . VAL A 1 95 ? -9.588 0.149 3.664 1.00 87.69 95 VAL A O 1
ATOM 788 N N . PHE A 1 96 ? -7.390 0.229 3.266 1.00 87.25 96 PHE A N 1
ATOM 789 C CA . PHE A 1 96 ? -7.072 0.848 4.558 1.00 87.25 96 PHE A CA 1
ATOM 790 C C . PHE A 1 96 ? -7.642 2.261 4.708 1.00 87.25 96 PHE A C 1
ATOM 792 O O . PHE A 1 96 ? -8.091 2.623 5.800 1.00 87.25 96 PHE A O 1
ATOM 799 N N . THR A 1 97 ? -7.687 3.044 3.631 1.00 87.50 97 THR A N 1
ATOM 800 C CA . THR A 1 97 ? -8.306 4.380 3.594 1.00 87.50 97 THR A CA 1
ATOM 801 C C . THR A 1 97 ? -9.800 4.277 3.899 1.00 87.50 97 THR A C 1
ATOM 803 O O . THR A 1 97 ? -10.303 4.980 4.781 1.00 87.50 97 THR A O 1
ATOM 806 N N . LEU A 1 98 ? -10.497 3.333 3.259 1.00 88.50 98 LEU A N 1
ATOM 807 C CA . LEU A 1 98 ? -11.921 3.080 3.481 1.00 88.50 98 LEU A CA 1
ATOM 808 C C . LEU A 1 98 ? -12.202 2.588 4.909 1.00 88.50 98 LEU A C 1
ATOM 810 O O . LEU A 1 98 ? -13.058 3.141 5.600 1.00 88.50 98 LEU A O 1
ATOM 814 N N . LEU A 1 99 ? -11.440 1.608 5.399 1.00 85.62 99 LEU A N 1
ATOM 815 C CA . LEU A 1 99 ? -11.594 1.079 6.761 1.00 85.62 99 LEU A CA 1
ATOM 816 C C . LEU A 1 99 ? -11.307 2.145 7.830 1.00 85.62 99 LEU A C 1
ATOM 818 O O . LEU A 1 99 ? -11.999 2.209 8.850 1.00 85.62 99 LEU A O 1
ATOM 822 N N . THR A 1 100 ? -10.345 3.036 7.582 1.00 85.12 100 THR A N 1
ATOM 823 C CA . THR A 1 100 ? -10.040 4.164 8.475 1.00 85.12 100 THR A CA 1
ATOM 824 C C . THR A 1 100 ? -11.161 5.203 8.483 1.00 85.12 100 THR A C 1
ATOM 826 O O . THR A 1 100 ? -11.521 5.704 9.553 1.00 85.12 100 THR A O 1
ATOM 829 N N . ALA A 1 101 ? -11.769 5.493 7.329 1.00 85.62 101 ALA A N 1
ATOM 830 C CA . ALA A 1 101 ? -12.934 6.372 7.247 1.00 85.62 101 ALA A CA 1
ATOM 831 C C . ALA A 1 101 ? -14.127 5.793 8.028 1.00 85.62 101 ALA A C 1
ATOM 833 O O . ALA A 1 101 ? -14.725 6.492 8.851 1.00 85.62 101 ALA A O 1
ATOM 834 N N . VAL A 1 102 ? -14.412 4.494 7.875 1.00 84.69 102 VAL A N 1
ATOM 835 C CA . VAL A 1 102 ? -15.460 3.790 8.640 1.00 84.69 102 VAL A CA 1
ATOM 836 C C . VAL A 1 102 ? -15.177 3.837 10.148 1.00 84.69 102 VAL A C 1
ATOM 838 O O . VAL A 1 102 ? -16.077 4.140 10.942 1.00 84.69 102 VAL A O 1
ATOM 841 N N . ALA A 1 103 ? -13.928 3.616 10.570 1.00 81.38 103 ALA A N 1
ATOM 842 C CA . ALA A 1 103 ? -13.520 3.742 11.973 1.00 81.38 103 ALA A CA 1
ATOM 843 C C . ALA A 1 103 ? -13.709 5.175 12.518 1.00 81.38 103 ALA A C 1
ATOM 845 O O . ALA A 1 103 ? -14.059 5.362 13.688 1.00 81.38 103 ALA A O 1
ATOM 846 N N . GLY A 1 104 ? -13.528 6.193 11.672 1.00 79.50 104 GLY A N 1
ATOM 847 C CA . GLY A 1 104 ? -13.749 7.599 12.010 1.00 79.50 104 GLY A CA 1
ATOM 848 C C . GLY A 1 104 ? -15.222 7.978 12.162 1.00 79.50 104 GLY A C 1
ATOM 849 O O . GLY A 1 104 ? -15.570 8.714 13.100 1.00 79.50 104 GLY A O 1
ATOM 850 N N . ILE A 1 105 ? -16.086 7.472 11.275 1.00 82.38 105 ILE A N 1
ATOM 851 C CA . ILE A 1 105 ? -17.549 7.654 11.325 1.00 82.38 105 ILE A CA 1
ATOM 852 C C . ILE A 1 105 ? -18.110 7.000 12.589 1.00 82.38 105 ILE A C 1
ATOM 854 O O . ILE A 1 105 ? -18.850 7.634 13.339 1.00 82.38 105 ILE A O 1
ATOM 858 N N . THR A 1 106 ? -17.668 5.777 12.885 1.00 78.00 106 THR A N 1
ATOM 859 C CA . THR A 1 106 ? -18.064 5.016 14.083 1.00 78.00 106 THR A CA 1
ATOM 860 C C . THR A 1 106 ? -17.380 5.486 15.375 1.00 78.00 106 THR A C 1
ATOM 862 O O . THR A 1 106 ? -17.572 4.878 16.425 1.00 78.00 106 THR A O 1
ATOM 865 N N . LYS A 1 107 ? -16.606 6.585 15.322 1.00 74.50 107 LYS A N 1
ATOM 866 C CA . LYS A 1 107 ? -15.929 7.233 16.464 1.00 74.50 107 LYS A CA 1
ATOM 867 C C . LYS A 1 107 ? -15.108 6.256 17.327 1.00 74.50 107 LYS A C 1
ATOM 869 O O . LYS A 1 107 ? -15.115 6.353 18.552 1.00 74.50 107 LYS A O 1
ATOM 874 N N . ARG A 1 108 ? -14.382 5.321 16.705 1.00 76.38 108 ARG A N 1
ATOM 875 C CA . ARG A 1 108 ? -13.543 4.350 17.434 1.00 76.38 108 ARG A CA 1
ATOM 876 C C . ARG A 1 108 ? -12.327 5.025 18.076 1.00 76.38 108 ARG A C 1
ATOM 878 O O . ARG A 1 108 ? -11.728 5.927 17.493 1.00 76.38 108 ARG A O 1
ATOM 885 N N . TRP A 1 109 ? -11.910 4.538 19.244 1.00 71.50 109 TRP A N 1
ATOM 886 C CA . TRP A 1 109 ? -10.802 5.113 20.024 1.00 71.50 109 TRP A CA 1
ATOM 887 C C . TRP A 1 109 ? -9.435 5.039 19.312 1.00 71.50 109 TRP A C 1
ATOM 889 O O . TRP A 1 109 ? -8.600 5.922 19.481 1.00 71.50 109 TRP A O 1
ATOM 899 N N . PHE A 1 110 ? -9.215 4.046 18.444 1.00 74.94 110 PHE A N 1
ATOM 900 C CA . PHE A 1 110 ? -7.973 3.889 17.669 1.00 74.94 110 PHE A CA 1
ATOM 901 C C . PHE A 1 110 ? -7.941 4.680 16.347 1.00 74.94 110 PHE A C 1
ATOM 903 O O . PHE A 1 110 ? -6.926 4.652 15.647 1.00 74.94 110 PHE A O 1
ATOM 910 N N . TYR A 1 111 ? -9.005 5.420 16.005 1.00 80.38 111 TYR A N 1
ATOM 911 C CA . TYR A 1 111 ? -9.093 6.205 14.764 1.00 80.38 111 TYR A CA 1
ATOM 912 C C . TYR A 1 111 ? -7.908 7.164 14.581 1.00 80.38 111 TYR A C 1
ATOM 914 O O . TYR A 1 111 ? -7.351 7.255 13.492 1.00 80.38 111 TYR A O 1
ATOM 922 N N . SER A 1 112 ? -7.479 7.841 15.653 1.00 77.12 112 SER A N 1
ATOM 923 C CA . SER A 1 112 ? -6.346 8.777 15.611 1.00 77.12 112 SER A CA 1
ATOM 924 C C . SER A 1 112 ? -5.060 8.107 15.111 1.00 77.12 112 SER A C 1
ATOM 926 O O . SER A 1 112 ? -4.371 8.635 14.234 1.00 77.12 112 SER A O 1
ATOM 928 N N . ARG A 1 113 ? -4.771 6.901 15.617 1.00 79.38 113 ARG A N 1
ATOM 929 C CA . ARG A 1 113 ? -3.596 6.119 15.212 1.00 79.38 113 ARG A CA 1
ATOM 930 C C . ARG A 1 113 ? -3.742 5.606 13.785 1.00 79.38 113 ARG A C 1
ATOM 932 O O . ARG A 1 113 ? -2.795 5.736 13.016 1.00 79.38 113 ARG A O 1
ATOM 939 N N . MET A 1 114 ? -4.922 5.102 13.415 1.00 80.88 114 MET A N 1
ATOM 940 C CA . MET A 1 114 ? -5.186 4.655 12.043 1.00 80.88 114 MET A CA 1
ATOM 941 C C . MET A 1 114 ? -5.000 5.780 11.024 1.00 80.88 114 MET A C 1
ATOM 943 O O . MET A 1 114 ? -4.315 5.594 10.025 1.00 80.88 114 MET A O 1
ATOM 947 N N . LYS A 1 115 ? -5.524 6.975 11.319 1.00 85.25 115 LYS A N 1
ATOM 948 C CA . LYS A 1 115 ? -5.371 8.161 10.472 1.00 85.25 115 LYS A CA 1
ATOM 949 C C . LYS A 1 115 ? -3.898 8.469 10.186 1.00 85.25 115 LYS A C 1
ATOM 951 O O . LYS A 1 115 ? -3.527 8.666 9.036 1.00 85.25 115 LYS A O 1
ATOM 956 N N . ARG A 1 116 ? -3.046 8.468 11.219 1.00 82.38 116 ARG A N 1
ATOM 957 C CA . ARG A 1 116 ? -1.598 8.709 11.063 1.00 82.38 116 ARG A CA 1
ATOM 958 C C . ARG A 1 116 ? -0.914 7.614 10.244 1.00 82.38 116 ARG A C 1
ATOM 960 O O . ARG A 1 116 ? -0.068 7.923 9.415 1.00 82.38 116 ARG A O 1
ATOM 967 N N . MET A 1 117 ? -1.297 6.358 10.466 1.00 83.62 117 MET A N 1
ATOM 968 C CA . MET A 1 117 ? -0.755 5.205 9.741 1.00 83.62 117 MET A CA 1
ATOM 969 C C . MET A 1 117 ? -1.107 5.214 8.251 1.00 83.62 117 MET A C 1
ATOM 971 O O . MET A 1 117 ? -0.293 4.761 7.462 1.00 83.62 117 MET A O 1
ATOM 975 N N . VAL A 1 118 ? -2.266 5.752 7.855 1.00 87.00 118 VAL A N 1
ATOM 976 C CA . VAL A 1 118 ? -2.625 5.923 6.434 1.00 87.00 118 VAL A CA 1
ATOM 977 C C . VAL A 1 118 ? -1.956 7.155 5.828 1.00 87.00 118 VAL A C 1
ATOM 979 O O . VAL A 1 118 ? -1.445 7.096 4.715 1.00 87.00 118 VAL A O 1
ATOM 982 N N . PHE A 1 119 ? -1.924 8.281 6.545 1.00 86.62 119 PHE A N 1
ATOM 983 C CA . PHE A 1 119 ? -1.390 9.527 5.986 1.00 86.62 119 PHE A CA 1
ATOM 984 C C . PHE A 1 119 ? 0.121 9.507 5.772 1.00 86.62 119 PHE A C 1
ATOM 986 O O . PHE A 1 119 ? 0.584 10.174 4.856 1.00 86.62 119 PHE A O 1
ATOM 993 N N . LEU A 1 120 ? 0.883 8.752 6.567 1.00 83.94 120 LEU A N 1
ATOM 994 C CA . LEU A 1 120 ? 2.338 8.643 6.421 1.00 83.94 120 LEU A CA 1
ATOM 995 C C . LEU A 1 120 ? 2.778 8.013 5.081 1.00 83.94 120 LEU A C 1
ATOM 997 O O . LEU A 1 120 ? 3.541 8.655 4.365 1.00 83.94 120 LEU A O 1
ATOM 1001 N N . PRO A 1 121 ? 2.323 6.807 4.688 1.00 84.00 121 PRO A N 1
ATOM 1002 C CA . PRO A 1 121 ? 2.693 6.229 3.397 1.00 84.00 121 PRO A CA 1
ATOM 1003 C C . PRO A 1 121 ? 2.131 7.038 2.222 1.00 84.00 121 PRO A C 1
ATOM 1005 O O . PRO A 1 121 ? 2.820 7.194 1.219 1.00 84.00 121 PRO A O 1
ATOM 1008 N N . VAL A 1 122 ? 0.923 7.604 2.347 1.00 86.56 122 VAL A N 1
ATOM 1009 C CA . VAL A 1 122 ? 0.324 8.442 1.293 1.00 86.56 122 VAL A CA 1
ATOM 1010 C C . VAL A 1 122 ? 1.126 9.728 1.086 1.00 86.56 122 VAL A C 1
ATOM 1012 O O . VAL A 1 122 ? 1.415 10.086 -0.052 1.00 86.56 122 VAL A O 1
ATOM 1015 N N . SER A 1 123 ? 1.530 10.416 2.158 1.00 86.25 123 SER A N 1
ATOM 1016 C CA . SER A 1 123 ? 2.334 11.637 2.049 1.00 86.25 123 SER A CA 1
ATOM 1017 C C . SER A 1 123 ? 3.737 11.350 1.524 1.00 86.25 123 SER A C 1
ATOM 1019 O O . SER A 1 123 ? 4.215 12.088 0.666 1.00 86.25 123 SER A O 1
ATOM 1021 N N . PHE A 1 124 ? 4.365 10.259 1.973 1.00 85.69 124 PHE A N 1
ATOM 1022 C CA . PHE A 1 124 ? 5.654 9.811 1.450 1.00 85.69 124 PHE A CA 1
ATOM 1023 C C . PHE A 1 124 ? 5.576 9.521 -0.051 1.00 85.69 124 PHE A C 1
ATOM 1025 O O . PHE A 1 124 ? 6.403 10.012 -0.814 1.00 85.69 124 PHE A O 1
ATOM 1032 N N . PHE A 1 125 ? 4.548 8.791 -0.486 1.00 83.94 125 PHE A N 1
ATOM 1033 C CA . PHE A 1 125 ? 4.328 8.490 -1.895 1.00 83.94 125 PHE A CA 1
ATOM 1034 C C . PHE A 1 125 ? 4.100 9.755 -2.734 1.00 83.94 125 PHE A C 1
ATOM 1036 O O . PHE A 1 125 ? 4.735 9.926 -3.771 1.00 83.94 125 PHE A O 1
ATOM 1043 N N . LEU A 1 126 ? 3.235 10.668 -2.279 1.00 84.81 126 LEU A N 1
ATOM 1044 C CA . LEU A 1 126 ? 2.989 11.940 -2.965 1.00 84.81 126 LEU A CA 1
ATOM 1045 C C . LEU A 1 126 ? 4.265 12.782 -3.073 1.00 84.81 126 LEU A C 1
ATOM 1047 O O . LEU A 1 126 ? 4.531 13.353 -4.127 1.00 84.81 126 LEU A O 1
ATOM 1051 N N . LEU A 1 127 ? 5.069 12.828 -2.008 1.00 85.06 127 LEU A N 1
ATOM 1052 C CA . LEU A 1 127 ? 6.341 13.545 -1.986 1.00 85.06 127 LEU A CA 1
ATOM 1053 C C . LEU A 1 127 ? 7.355 12.925 -2.954 1.00 85.06 127 LEU A C 1
ATOM 1055 O O . LEU A 1 127 ? 7.961 13.650 -3.738 1.00 85.06 127 LEU A O 1
ATOM 1059 N N . LEU A 1 128 ? 7.500 11.599 -2.953 1.00 81.19 128 LEU A N 1
ATOM 1060 C CA . LEU A 1 128 ? 8.376 10.892 -3.887 1.00 81.19 128 LEU A CA 1
ATOM 1061 C C . LEU A 1 128 ? 7.926 11.099 -5.341 1.00 81.19 128 LEU A C 1
ATOM 1063 O O . LEU A 1 128 ? 8.744 11.403 -6.203 1.00 81.19 128 LEU A O 1
ATOM 1067 N N . SER A 1 129 ? 6.621 11.005 -5.607 1.00 76.69 129 SER A N 1
ATOM 1068 C CA . SER A 1 129 ? 6.042 11.244 -6.934 1.00 76.69 129 SER A CA 1
ATOM 1069 C C . SER A 1 129 ? 6.287 12.674 -7.419 1.00 76.69 129 SER A C 1
ATOM 1071 O O . SER A 1 129 ? 6.612 12.871 -8.587 1.00 76.69 129 SER A O 1
ATOM 1073 N N . LEU A 1 130 ? 6.198 13.673 -6.536 1.00 79.50 130 LEU A N 1
ATOM 1074 C CA . LEU A 1 130 ? 6.526 15.066 -6.861 1.00 79.50 130 LEU A CA 1
ATOM 1075 C C . LEU A 1 130 ? 8.025 15.277 -7.112 1.00 79.50 130 LEU A C 1
ATOM 1077 O O . LEU A 1 130 ? 8.381 16.042 -8.004 1.00 79.50 130 LEU A O 1
ATOM 1081 N N . LEU A 1 131 ? 8.901 14.607 -6.356 1.00 78.81 131 LEU A N 1
ATOM 1082 C CA . LEU A 1 131 ? 10.355 14.696 -6.539 1.00 78.81 131 LEU A CA 1
ATOM 1083 C C . LEU A 1 131 ? 10.816 14.094 -7.869 1.00 78.81 131 LEU A C 1
ATOM 1085 O O . LEU A 1 131 ? 11.739 14.628 -8.480 1.00 78.81 131 LEU A O 1
ATOM 1089 N N . LEU A 1 132 ? 10.173 13.006 -8.297 1.00 72.19 132 LEU A N 1
ATOM 1090 C CA . LEU A 1 132 ? 10.504 12.267 -9.517 1.00 72.19 132 LEU A CA 1
ATOM 1091 C C . LEU A 1 132 ? 9.733 12.746 -10.759 1.00 72.19 132 LEU A C 1
ATOM 1093 O O . LEU A 1 132 ? 9.961 12.228 -11.846 1.00 72.19 132 LEU A O 1
ATOM 1097 N N . SER A 1 133 ? 8.818 13.712 -10.626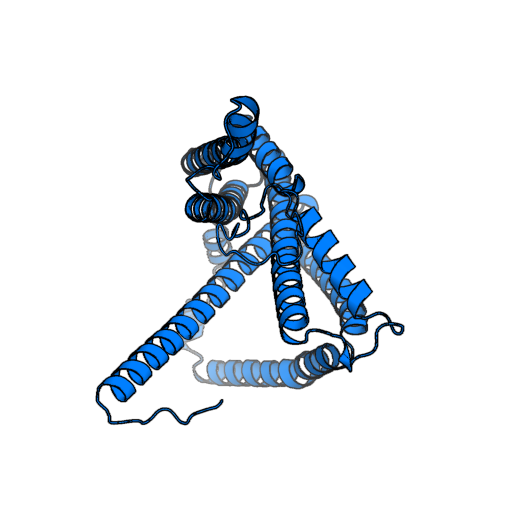 1.00 68.62 133 SER A N 1
ATOM 1098 C CA . SER A 1 133 ? 8.080 14.246 -11.778 1.00 68.62 133 SER A CA 1
ATOM 1099 C C . SER A 1 133 ? 8.963 15.182 -12.625 1.00 68.62 133 SER A C 1
ATOM 1101 O O . SER A 1 133 ? 9.709 15.986 -12.054 1.00 68.62 133 SER A O 1
ATOM 1103 N N . PRO A 1 134 ? 8.868 15.131 -13.969 1.00 64.75 134 PRO A N 1
ATOM 1104 C CA . PRO A 1 134 ? 9.582 16.035 -14.861 1.00 64.75 134 PRO A CA 1
ATOM 1105 C C . PRO A 1 134 ? 9.165 17.480 -14.579 1.00 64.75 134 PRO A C 1
ATOM 1107 O O . PRO A 1 134 ? 7.981 17.797 -14.465 1.00 64.75 134 PRO A O 1
ATOM 1110 N N . LYS A 1 135 ? 10.163 18.351 -14.414 1.00 65.44 135 LYS A N 1
ATOM 1111 C CA . LYS A 1 135 ? 9.970 19.761 -14.034 1.00 65.44 135 LYS A CA 1
ATOM 1112 C C . LYS A 1 135 ? 9.892 20.695 -15.235 1.00 65.44 135 LYS A C 1
ATOM 1114 O O . LYS A 1 135 ? 9.466 21.836 -15.086 1.00 65.44 135 LYS A O 1
ATOM 1119 N N . GLU A 1 136 ? 10.298 20.208 -16.400 1.00 63.94 136 GLU A N 1
ATOM 1120 C CA . GLU A 1 136 ? 10.352 20.977 -17.633 1.00 63.94 136 GLU A CA 1
ATOM 1121 C C . GLU A 1 136 ? 9.346 20.402 -18.635 1.00 63.94 136 GLU A C 1
ATOM 1123 O O . GLU A 1 136 ? 9.258 19.177 -18.771 1.00 63.94 136 GLU A O 1
ATOM 1128 N N . PRO A 1 137 ? 8.551 21.258 -19.303 1.00 63.28 137 PRO A N 1
ATOM 1129 C CA . PRO A 1 137 ? 7.657 20.805 -20.353 1.00 63.28 137 PRO A CA 1
ATOM 1130 C C . PRO A 1 137 ? 8.476 20.328 -21.564 1.00 63.28 137 PRO A C 1
ATOM 1132 O O . PRO A 1 137 ? 9.484 20.957 -21.901 1.00 63.28 137 PRO A O 1
ATOM 1135 N N . PRO A 1 138 ? 8.051 19.259 -22.255 1.00 65.00 138 PRO A N 1
ATOM 1136 C CA . PRO A 1 138 ? 8.705 18.824 -23.482 1.00 65.00 138 PRO A CA 1
ATOM 1137 C C . PRO A 1 138 ? 8.673 19.930 -24.551 1.00 65.00 138 PRO A C 1
ATOM 1139 O O . PRO A 1 138 ? 7.702 20.690 -24.676 1.00 65.00 138 PRO A O 1
ATOM 1142 N N . LEU A 1 139 ? 9.759 20.022 -25.325 1.00 55.88 139 LEU A N 1
ATOM 1143 C CA . LEU A 1 139 ? 9.917 20.980 -26.422 1.00 55.88 139 LEU A CA 1
ATOM 1144 C C . LEU A 1 139 ? 8.740 20.848 -27.406 1.00 55.88 139 LEU A C 1
ATOM 1146 O O . LEU A 1 139 ? 8.503 19.776 -27.951 1.00 55.88 139 LEU A O 1
ATOM 1150 N N . GLY A 1 140 ? 7.998 21.941 -27.622 1.00 62.38 140 GLY A N 1
ATOM 1151 C CA . GLY A 1 140 ? 6.843 21.984 -28.534 1.00 62.38 140 GLY A CA 1
ATOM 1152 C C . GLY A 1 140 ? 5.492 22.294 -27.876 1.00 62.38 140 GLY A C 1
ATOM 1153 O O . GLY A 1 140 ? 4.537 22.606 -28.586 1.00 62.38 140 GLY A O 1
ATOM 1154 N N . MET A 1 141 ? 5.394 22.297 -26.540 1.00 65.12 141 MET A N 1
ATOM 1155 C CA . MET A 1 141 ? 4.172 22.711 -25.829 1.00 65.12 141 MET A CA 1
ATOM 1156 C C . MET A 1 141 ? 4.006 24.240 -25.792 1.00 65.12 141 MET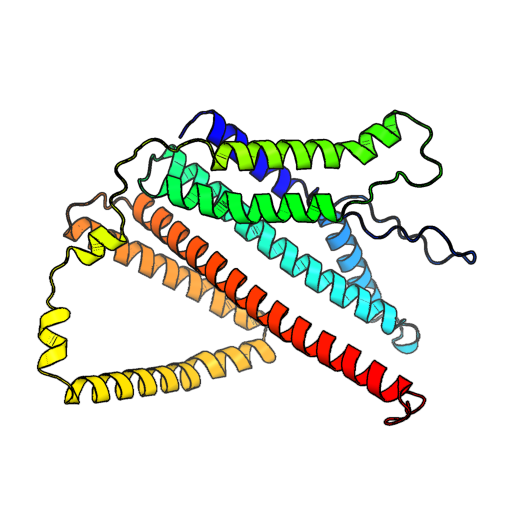 A C 1
ATOM 1158 O O . MET A 1 141 ? 4.397 24.914 -24.836 1.00 65.12 141 MET A O 1
ATOM 1162 N N . THR A 1 142 ? 3.400 24.805 -26.835 1.00 63.41 142 THR A N 1
ATOM 1163 C CA . THR A 1 142 ? 3.167 26.257 -26.964 1.00 63.41 142 THR A CA 1
ATOM 1164 C C . THR A 1 142 ? 1.781 26.703 -26.496 1.00 63.41 142 THR A C 1
ATOM 1166 O O . THR A 1 142 ? 1.581 27.884 -26.215 1.00 63.41 142 THR A O 1
ATOM 1169 N N . SER A 1 143 ? 0.814 25.785 -26.377 1.00 73.50 143 SER A N 1
ATOM 1170 C CA . SER A 1 143 ? -0.549 26.137 -25.965 1.00 73.50 143 SER A CA 1
ATOM 1171 C C . SER A 1 143 ? -0.722 26.142 -24.441 1.00 73.50 143 SER A C 1
ATOM 1173 O O . SER A 1 143 ? -0.286 25.230 -23.735 1.00 73.50 143 SER A O 1
ATOM 1175 N N . ALA A 1 144 ? -1.438 27.146 -23.925 1.00 71.50 144 ALA A N 1
ATOM 1176 C CA . ALA A 1 144 ? -1.746 27.266 -22.496 1.00 71.50 144 ALA A CA 1
ATOM 1177 C C . ALA A 1 144 ? -2.539 26.061 -21.949 1.00 71.50 144 ALA A C 1
ATOM 1179 O O . ALA A 1 144 ? -2.392 25.695 -20.786 1.00 71.50 144 ALA A O 1
ATOM 1180 N N . VAL A 1 145 ? -3.352 25.413 -22.793 1.00 70.56 145 VAL A N 1
ATOM 1181 C CA . VAL A 1 145 ? -4.129 24.219 -22.425 1.00 70.56 145 VAL A CA 1
ATOM 1182 C C . VAL A 1 145 ? -3.217 23.007 -22.216 1.00 70.56 145 VAL A C 1
ATOM 1184 O O . VAL A 1 145 ? -3.372 22.302 -21.223 1.00 70.56 145 VAL A O 1
ATOM 1187 N N . GLN A 1 146 ? -2.231 22.789 -23.093 1.00 65.50 146 GLN A N 1
ATOM 1188 C CA . GLN A 1 146 ? -1.254 21.702 -22.934 1.00 65.50 146 GLN A CA 1
ATOM 1189 C C . GLN A 1 146 ? -0.403 21.894 -21.677 1.00 65.50 146 GLN A C 1
ATOM 1191 O O . GLN A 1 146 ? -0.200 20.946 -20.924 1.00 65.50 146 GLN A O 1
ATOM 1196 N N . GLN A 1 147 ? 0.022 23.130 -21.399 1.00 67.31 147 GLN A N 1
ATOM 1197 C CA . GLN A 1 147 ? 0.758 23.445 -20.173 1.00 67.31 147 GLN A CA 1
ATOM 1198 C C . GLN A 1 147 ? -0.105 23.225 -18.920 1.00 67.31 147 GLN A C 1
ATOM 1200 O O . GLN A 1 147 ? 0.365 22.639 -17.947 1.00 67.31 147 GLN A O 1
ATOM 1205 N N . LEU A 1 148 ? -1.385 23.619 -18.941 1.00 67.94 148 LEU A N 1
ATOM 1206 C CA . LEU A 1 148 ? -2.309 23.378 -17.827 1.00 67.94 148 LEU A CA 1
ATOM 1207 C C . LEU A 1 148 ? -2.531 21.879 -17.571 1.00 67.94 148 LEU A C 1
ATOM 1209 O O . LEU A 1 148 ? -2.545 21.457 -16.416 1.00 67.94 148 LEU A O 1
ATOM 1213 N N . LEU A 1 149 ? -2.681 21.073 -18.624 1.00 69.69 149 LEU A N 1
ATOM 1214 C CA . LEU A 1 149 ? -2.828 19.618 -18.511 1.00 69.69 149 LEU A CA 1
ATOM 1215 C C . LEU A 1 149 ? -1.544 18.950 -17.997 1.00 69.69 149 LEU A C 1
ATOM 1217 O O . LEU A 1 149 ? -1.625 18.035 -17.182 1.00 69.69 149 LEU A O 1
ATOM 1221 N N . PHE A 1 150 ? -0.373 19.447 -18.402 1.00 70.38 150 PHE A N 1
ATOM 1222 C CA . PHE A 1 150 ? 0.925 18.959 -17.933 1.00 70.38 150 PHE A CA 1
ATOM 1223 C C . PHE A 1 150 ? 1.166 19.264 -16.444 1.00 70.38 150 PHE A C 1
ATOM 1225 O O . PHE A 1 150 ? 1.530 18.378 -15.671 1.00 70.38 150 PHE A O 1
ATOM 1232 N N . PHE A 1 151 ? 0.901 20.499 -16.000 1.00 73.62 151 PHE A N 1
ATOM 1233 C CA . PHE A 1 151 ? 1.088 20.902 -14.598 1.00 73.62 151 PHE A CA 1
ATOM 1234 C C . PHE A 1 151 ? -0.087 20.530 -13.678 1.00 73.62 151 PHE A C 1
ATOM 1236 O O . PHE A 1 151 ? 0.068 20.524 -12.455 1.00 73.62 151 PHE A O 1
ATOM 1243 N N . GLY A 1 152 ? -1.257 20.188 -14.222 1.00 74.00 152 GLY A N 1
ATOM 1244 C CA . GLY A 1 152 ? -2.455 19.824 -13.455 1.00 74.00 152 GLY A CA 1
ATOM 1245 C C . GLY A 1 152 ? -2.205 18.736 -12.400 1.00 74.00 152 GLY A C 1
ATOM 1246 O O . GLY A 1 152 ? -2.509 18.955 -11.222 1.00 74.00 152 GLY A O 1
ATOM 1247 N N . PRO A 1 153 ? -1.578 17.598 -12.754 1.00 74.81 153 PRO A N 1
ATOM 1248 C CA . PRO A 1 153 ? -1.208 16.564 -11.790 1.00 74.81 153 PRO A CA 1
ATOM 1249 C C . PRO A 1 153 ? -0.275 17.061 -10.679 1.00 74.81 153 PRO A C 1
ATOM 1251 O O . PRO A 1 153 ? -0.428 16.645 -9.531 1.00 74.81 153 PRO A O 1
ATOM 1254 N N . PHE A 1 154 ? 0.653 17.978 -10.972 1.00 76.88 154 PHE A N 1
ATOM 1255 C CA . PHE A 1 154 ? 1.541 18.570 -9.964 1.00 76.88 154 PHE A CA 1
ATOM 1256 C C . PHE A 1 154 ? 0.756 19.407 -8.943 1.00 76.88 154 PHE A C 1
ATOM 1258 O O . PHE A 1 154 ? 0.959 19.276 -7.731 1.00 76.88 154 PHE A O 1
ATOM 1265 N N . VAL A 1 155 ? -0.196 20.219 -9.410 1.00 80.94 155 VAL A N 1
ATOM 1266 C CA . VAL A 1 155 ? -1.076 21.024 -8.545 1.00 80.94 155 VAL A CA 1
ATOM 1267 C C . VAL A 1 155 ? -1.949 20.126 -7.664 1.00 80.94 155 VAL A C 1
ATOM 1269 O O . VAL A 1 155 ? -2.057 20.358 -6.461 1.00 80.94 155 VAL A O 1
ATOM 1272 N N . ILE A 1 156 ? -2.521 19.055 -8.217 1.00 83.25 156 ILE A N 1
ATOM 1273 C CA . ILE A 1 156 ? -3.357 18.121 -7.445 1.00 83.25 156 ILE A CA 1
ATOM 1274 C C . ILE A 1 156 ? -2.524 17.367 -6.403 1.00 83.25 156 ILE A C 1
ATOM 1276 O O . ILE A 1 156 ? -2.913 17.308 -5.235 1.00 83.25 156 ILE A O 1
ATOM 1280 N N . LYS A 1 157 ? -1.360 16.826 -6.786 1.00 84.50 157 LYS A N 1
ATOM 1281 C CA . LYS A 1 157 ? -0.464 16.093 -5.874 1.00 84.50 157 LYS A CA 1
ATOM 1282 C C . LYS A 1 157 ? 0.050 16.993 -4.746 1.00 84.50 157 LYS A C 1
ATOM 1284 O O . LYS A 1 157 ? 0.056 16.572 -3.590 1.00 84.50 157 LYS A O 1
ATOM 1289 N N . SER A 1 158 ? 0.426 18.237 -5.049 1.00 85.31 158 SER A N 1
ATOM 1290 C CA . SER A 1 158 ? 0.874 19.212 -4.042 1.00 85.31 158 SER A CA 1
ATOM 1291 C C . SER A 1 158 ? -0.256 19.651 -3.106 1.00 85.31 158 SER A C 1
ATOM 1293 O O . SER A 1 158 ? -0.054 19.684 -1.890 1.00 85.31 158 SER A O 1
ATOM 1295 N N . ALA A 1 159 ? -1.465 19.888 -3.624 1.00 87.06 159 ALA A N 1
ATOM 1296 C CA . ALA A 1 159 ? -2.642 20.172 -2.805 1.00 87.06 159 ALA A CA 1
ATOM 1297 C C . ALA A 1 159 ? -2.987 18.996 -1.876 1.00 87.06 159 ALA A C 1
ATOM 1299 O O . ALA A 1 159 ? -3.208 19.193 -0.681 1.00 87.06 159 ALA A O 1
ATOM 1300 N N . LEU A 1 160 ? -2.970 17.760 -2.385 1.00 87.56 160 LEU A N 1
ATOM 1301 C CA . LEU A 1 160 ? -3.185 16.555 -1.579 1.00 87.56 160 LEU A CA 1
ATOM 1302 C C . LEU A 1 160 ? -2.106 16.379 -0.511 1.00 87.56 160 LEU A C 1
ATOM 1304 O O . LEU A 1 160 ? -2.437 16.058 0.630 1.00 87.56 160 LEU A O 1
ATOM 1308 N N . LEU A 1 161 ? -0.835 16.625 -0.839 1.00 88.38 161 LEU A N 1
ATOM 1309 C CA . LEU A 1 161 ? 0.265 16.561 0.122 1.00 88.38 161 LEU A CA 1
ATOM 1310 C C . LEU A 1 161 ? 0.086 17.602 1.235 1.00 88.38 161 LEU A C 1
ATOM 1312 O O . LEU A 1 161 ? 0.223 17.277 2.418 1.00 88.38 161 LEU A O 1
ATOM 1316 N N . PHE A 1 162 ? -0.281 18.833 0.876 1.00 87.50 162 PHE A N 1
ATOM 1317 C CA . PHE A 1 162 ? -0.593 19.886 1.840 1.00 87.50 162 PHE A CA 1
ATOM 1318 C C . PHE A 1 162 ? -1.764 19.487 2.746 1.00 87.50 162 PHE A C 1
ATOM 1320 O O . PHE A 1 162 ? -1.671 19.587 3.967 1.00 87.50 162 PHE A O 1
ATOM 1327 N N . LEU A 1 163 ? -2.848 18.951 2.184 1.00 86.56 163 LEU A N 1
ATOM 1328 C CA . LEU A 1 163 ? -4.000 18.510 2.971 1.00 86.56 163 LEU A CA 1
ATOM 1329 C C . LEU A 1 163 ? -3.674 17.308 3.870 1.00 86.56 163 LEU A C 1
ATOM 1331 O O . LEU A 1 163 ? -4.133 17.265 5.011 1.00 86.56 163 LEU A O 1
ATOM 1335 N N . CYS A 1 164 ? -2.860 16.356 3.405 1.00 84.94 164 CYS A N 1
ATOM 1336 C CA . CYS A 1 164 ? -2.411 15.208 4.200 1.00 84.94 164 CYS A CA 1
ATOM 1337 C C . CYS A 1 164 ? -1.527 15.646 5.371 1.00 84.94 164 CYS A C 1
ATOM 1339 O O . CYS A 1 164 ? -1.723 15.193 6.499 1.00 84.94 164 CYS A O 1
ATOM 1341 N N . THR A 1 165 ? -0.581 16.555 5.131 1.00 82.25 165 THR A N 1
ATOM 1342 C CA . THR A 1 165 ? 0.302 17.097 6.176 1.00 82.25 165 THR A CA 1
ATOM 1343 C C . THR A 1 165 ? -0.470 17.973 7.164 1.00 82.25 165 THR A C 1
ATOM 1345 O O . THR A 1 165 ? -0.305 17.813 8.374 1.00 82.25 165 THR A O 1
ATOM 1348 N N . ALA A 1 166 ? -1.404 18.802 6.690 1.00 82.50 166 ALA A N 1
ATOM 1349 C CA . ALA A 1 166 ? -2.333 19.546 7.539 1.00 82.50 166 ALA A CA 1
ATOM 1350 C C . ALA A 1 166 ? -3.232 18.609 8.362 1.00 82.50 166 ALA A C 1
ATOM 1352 O O . ALA A 1 166 ? -3.412 18.815 9.560 1.00 82.50 166 ALA A O 1
ATOM 1353 N N . GLY A 1 167 ? -3.753 17.535 7.764 1.00 75.75 167 GLY A N 1
ATOM 1354 C CA . GLY A 1 167 ? -4.551 16.512 8.445 1.00 75.75 167 GLY A CA 1
ATOM 1355 C C . GLY A 1 167 ? -3.756 15.685 9.456 1.00 75.75 167 GLY A C 1
ATOM 1356 O O . GLY A 1 167 ? -4.326 15.218 10.450 1.00 75.75 167 GLY A O 1
ATOM 1357 N N . TRP A 1 168 ? -2.451 15.526 9.236 1.00 76.94 168 TRP A N 1
ATOM 1358 C CA . TRP A 1 168 ? -1.524 14.893 10.170 1.00 76.94 168 TRP A CA 1
ATOM 1359 C C . TRP A 1 168 ? -1.213 15.801 11.367 1.00 76.94 168 TRP A C 1
ATOM 1361 O O . TRP A 1 168 ? -1.296 15.341 12.508 1.00 76.94 168 TRP A O 1
ATOM 1371 N N . MET A 1 169 ? -0.931 17.085 11.119 1.00 72.81 169 MET A N 1
ATOM 1372 C CA . MET A 1 169 ? -0.642 18.092 12.150 1.00 72.81 169 MET A CA 1
ATOM 1373 C C . MET A 1 169 ? -1.884 18.539 12.926 1.00 72.81 169 MET A C 1
ATOM 1375 O O . MET A 1 169 ? -1.781 18.921 14.092 1.00 72.81 169 MET A O 1
ATOM 1379 N N . ALA A 1 170 ? -3.069 18.469 12.316 1.00 69.06 170 ALA A N 1
ATOM 1380 C CA . ALA A 1 170 ? -4.321 18.795 12.978 1.00 69.06 170 ALA A CA 1
ATOM 1381 C C . ALA A 1 170 ? -4.520 17.869 14.182 1.00 69.06 170 ALA A C 1
ATOM 1383 O O . ALA A 1 170 ? -4.805 16.673 14.030 1.00 69.06 170 ALA A O 1
ATOM 1384 N N . SER A 1 171 ? -4.401 18.451 15.380 1.00 53.34 171 SER A N 1
ATOM 1385 C CA . SER A 1 171 ? -4.603 17.756 16.645 1.00 53.34 171 SER A CA 1
ATOM 1386 C C . SER A 1 171 ? -5.946 17.032 16.606 1.00 53.34 171 SER A C 1
ATOM 1388 O O . SER A 1 171 ? -7.035 17.619 16.534 1.00 53.34 171 SER A O 1
ATOM 1390 N N . THR A 1 172 ? -5.864 15.706 16.571 1.00 55.44 172 THR A N 1
ATOM 1391 C CA . THR A 1 172 ? -7.009 14.841 16.815 1.00 55.44 172 THR A CA 1
ATOM 1392 C C . THR A 1 172 ? -7.541 15.197 18.191 1.00 55.44 172 THR A C 1
ATOM 1394 O O . THR A 1 172 ? -6.746 15.407 19.108 1.00 55.44 172 THR A O 1
ATOM 1397 N N . LEU A 1 173 ? -8.872 15.301 18.322 1.00 49.31 173 LEU A N 1
ATOM 1398 C CA . LEU A 1 173 ? -9.525 15.441 19.623 1.00 49.31 173 LEU A CA 1
ATOM 1399 C C . LEU A 1 173 ? -8.814 14.536 20.635 1.00 49.31 173 LEU A C 1
ATOM 1401 O O . LEU A 1 173 ? -8.477 13.404 20.278 1.00 49.31 173 LEU A O 1
ATOM 1405 N N . LYS A 1 174 ? -8.612 15.034 21.863 1.00 45.16 174 LYS A N 1
ATOM 1406 C CA . LYS A 1 174 ? -8.276 14.226 23.041 1.00 45.16 174 LYS A CA 1
ATOM 1407 C C . LYS A 1 174 ? -9.412 13.219 23.271 1.00 45.16 174 LYS A C 1
ATOM 1409 O O . LYS A 1 174 ? -10.235 13.380 24.160 1.00 45.16 174 LYS A O 1
ATOM 1414 N N . VAL A 1 175 ? -9.540 12.243 22.384 1.00 49.97 175 VAL A N 1
ATOM 1415 C CA . VAL A 1 175 ? -10.263 11.014 22.646 1.00 49.97 175 VAL A CA 1
ATOM 1416 C C . VAL A 1 175 ? -9.325 10.291 23.574 1.00 49.97 175 VAL A C 1
ATOM 1418 O O . VAL A 1 175 ? -8.186 10.055 23.181 1.00 49.97 175 VAL A O 1
ATOM 1421 N N . ASP A 1 176 ? -9.787 10.083 24.802 1.00 47.62 176 ASP A N 1
ATOM 1422 C CA . ASP A 1 176 ? -9.094 9.390 25.878 1.00 47.62 176 ASP A CA 1
ATOM 1423 C C . ASP A 1 176 ? -8.302 8.224 25.273 1.00 47.62 176 ASP A C 1
ATOM 1425 O O . ASP A 1 176 ? -8.874 7.194 24.902 1.00 47.62 176 ASP A O 1
ATOM 1429 N N . GLU A 1 177 ? -7.002 8.441 25.032 1.00 50.78 177 GLU A N 1
ATOM 1430 C CA . GLU A 1 177 ? -6.120 7.438 24.453 1.00 50.78 177 GLU A CA 1
ATOM 1431 C C . GLU A 1 177 ? -5.909 6.430 25.572 1.00 50.78 177 GLU A C 1
ATOM 1433 O O . GLU A 1 177 ? -4.906 6.444 26.283 1.00 50.78 177 GLU A O 1
ATOM 1438 N N . LYS A 1 178 ? -6.896 5.554 25.769 1.00 51.06 178 LYS A N 1
ATOM 1439 C CA . LYS A 1 178 ? -6.704 4.309 26.490 1.00 51.06 178 LYS A CA 1
ATOM 1440 C C . LYS A 1 178 ? -5.752 3.515 25.627 1.00 51.06 178 LYS A C 1
ATOM 1442 O O . LYS A 1 178 ? -6.136 2.810 24.699 1.00 51.06 178 LYS A O 1
ATOM 1447 N N . ASP A 1 179 ? -4.476 3.769 25.859 1.00 46.12 179 ASP A N 1
ATOM 1448 C CA . ASP A 1 179 ? -3.401 3.164 25.126 1.00 46.12 179 ASP A CA 1
ATOM 1449 C C . ASP A 1 179 ? -3.551 1.654 25.291 1.00 46.12 179 ASP A C 1
ATOM 1451 O O . ASP A 1 179 ? -3.458 1.127 26.392 1.00 46.12 179 ASP A O 1
ATOM 1455 N N . PHE A 1 180 ? -3.874 0.965 24.201 1.00 43.03 180 PHE A N 1
ATOM 1456 C CA . PHE A 1 180 ? -4.154 -0.470 24.192 1.00 43.03 180 PHE A CA 1
ATOM 1457 C C . PHE A 1 180 ? -3.047 -1.286 24.863 1.00 43.03 180 PHE A C 1
ATOM 1459 O O . PHE A 1 180 ? -3.311 -2.312 25.478 1.00 43.03 180 PHE A O 1
ATOM 1466 N N . LEU A 1 181 ? -1.805 -0.801 24.771 1.00 41.16 181 LEU A N 1
ATOM 1467 C CA . LEU A 1 181 ? -0.649 -1.368 25.453 1.00 41.16 181 LEU A CA 1
ATOM 1468 C C . LEU A 1 181 ? -0.675 -1.066 26.951 1.00 41.16 181 LEU A C 1
ATOM 1470 O O . LEU A 1 181 ? -0.480 -1.982 27.734 1.00 41.16 181 LEU A O 1
ATOM 1474 N N . THR A 1 182 ? -0.994 0.157 27.373 1.00 44.34 182 THR A N 1
ATOM 1475 C CA . THR A 1 182 ? -1.260 0.489 28.787 1.00 44.34 182 THR A CA 1
ATOM 1476 C C . THR A 1 182 ? -2.466 -0.283 29.360 1.00 44.34 182 THR A C 1
ATOM 1478 O O . THR A 1 182 ? -2.492 -0.589 30.550 1.00 44.34 182 THR A O 1
ATOM 1481 N N . TYR A 1 183 ? -3.427 -0.664 28.515 1.00 44.09 183 TYR A N 1
ATOM 1482 C CA . TYR A 1 183 ? -4.619 -1.443 28.864 1.00 44.09 183 TYR A CA 1
ATOM 1483 C C . TYR A 1 183 ? -4.342 -2.962 28.928 1.00 44.09 183 TYR A C 1
ATOM 1485 O O . TYR A 1 183 ? -4.787 -3.621 29.860 1.00 44.09 183 TYR A O 1
ATOM 1493 N N . LEU A 1 184 ? -3.515 -3.510 28.026 1.00 42.53 184 LEU A N 1
ATOM 1494 C CA . LEU A 1 184 ? -2.969 -4.880 28.102 1.00 42.53 184 LEU A CA 1
ATOM 1495 C C . LEU A 1 184 ? -1.964 -5.054 29.249 1.00 42.53 184 LEU A C 1
ATOM 1497 O O . LEU A 1 184 ? -1.877 -6.118 29.849 1.00 42.53 184 LEU A O 1
ATOM 1501 N N . ARG A 1 185 ? -1.205 -4.003 29.569 1.00 45.06 185 ARG A N 1
ATOM 1502 C CA . ARG A 1 185 ? -0.219 -3.972 30.662 1.00 45.06 185 ARG A CA 1
ATOM 1503 C C . ARG A 1 185 ? -0.873 -3.845 32.043 1.00 45.06 185 ARG A C 1
ATOM 1505 O O . ARG A 1 185 ? -0.188 -4.018 33.045 1.00 45.06 185 ARG A O 1
ATOM 1512 N N . ARG A 1 186 ? -2.176 -3.539 32.093 1.00 39.88 186 ARG A N 1
ATOM 1513 C CA . ARG A 1 186 ? -2.992 -3.473 33.315 1.00 39.88 186 ARG A CA 1
ATOM 1514 C C . ARG A 1 186 ? -3.618 -4.805 33.725 1.00 39.88 186 ARG A C 1
ATOM 1516 O O . ARG A 1 186 ? -4.310 -4.812 34.732 1.00 39.88 186 ARG A O 1
ATOM 1523 N N . ASP A 1 187 ? -3.344 -5.903 33.020 1.00 38.84 187 ASP A N 1
ATOM 1524 C CA . ASP A 1 187 ? -3.510 -7.249 33.575 1.00 38.84 187 ASP A CA 1
ATOM 1525 C C . ASP A 1 187 ? -2.263 -7.561 34.428 1.00 38.84 187 ASP A C 1
ATOM 1527 O O . ASP A 1 187 ? -1.184 -7.807 33.875 1.00 38.84 187 ASP A O 1
ATOM 1531 N N . PRO A 1 188 ? -2.336 -7.529 35.773 1.00 42.78 188 PRO A N 1
ATOM 1532 C CA . PRO A 1 188 ? -1.207 -7.840 36.630 1.00 42.78 188 PRO A CA 1
ATOM 1533 C C . PRO A 1 188 ? -1.124 -9.358 36.817 1.00 42.78 188 PRO A C 1
ATOM 1535 O O . PRO A 1 188 ? -1.060 -9.853 37.937 1.00 42.78 188 PRO A O 1
ATOM 1538 N N . LEU A 1 189 ? -1.087 -10.128 35.732 1.00 44.16 189 LEU A N 1
ATOM 1539 C CA . LEU A 1 189 ? -0.684 -11.532 35.800 1.00 44.16 189 LEU A CA 1
ATOM 1540 C C . LEU A 1 189 ? 0.847 -11.611 35.765 1.00 44.16 189 LEU A C 1
ATOM 1542 O O . LEU A 1 189 ? 1.470 -12.019 34.796 1.00 44.16 189 LEU A O 1
ATOM 1546 N N . ASN A 1 190 ? 1.444 -11.145 36.866 1.00 40.34 190 ASN A N 1
ATOM 1547 C CA . ASN A 1 190 ? 2.653 -11.680 37.501 1.00 40.34 190 ASN A CA 1
ATOM 1548 C C . ASN A 1 190 ? 3.891 -12.032 36.644 1.00 40.34 190 ASN A C 1
ATOM 1550 O O . ASN A 1 190 ? 4.720 -12.832 37.074 1.00 40.34 190 ASN A O 1
ATOM 1554 N N . VAL A 1 191 ? 4.136 -11.374 35.509 1.00 47.69 191 VAL A N 1
ATOM 1555 C CA . VAL A 1 191 ? 5.350 -11.650 34.706 1.00 47.69 191 VAL A CA 1
ATOM 1556 C C . VAL A 1 191 ? 6.638 -11.245 35.443 1.00 47.69 191 VAL A C 1
ATOM 1558 O O . VAL A 1 191 ? 7.684 -11.854 35.258 1.00 47.69 191 VAL A O 1
ATOM 1561 N N . ARG A 1 192 ? 6.580 -10.278 36.370 1.00 44.56 192 ARG A N 1
ATOM 1562 C CA . ARG A 1 192 ? 7.772 -9.787 37.090 1.00 44.56 192 ARG A CA 1
ATOM 1563 C C . ARG A 1 192 ? 8.153 -10.596 38.342 1.00 44.56 192 ARG A C 1
ATOM 1565 O O . ARG A 1 192 ? 9.275 -10.449 38.813 1.00 44.56 192 ARG A O 1
ATOM 1572 N N . ARG A 1 193 ? 7.260 -11.457 38.859 1.00 43.34 193 ARG A N 1
ATOM 1573 C CA . ARG A 1 193 ? 7.568 -12.425 39.939 1.00 43.34 193 ARG A CA 1
ATOM 1574 C C . ARG A 1 193 ? 7.942 -13.815 39.412 1.00 43.34 193 ARG A C 1
ATOM 1576 O O . ARG A 1 193 ? 8.653 -14.524 40.104 1.00 43.34 193 ARG A O 1
ATOM 1583 N N . ALA A 1 194 ? 7.563 -14.168 38.181 1.00 46.12 194 ALA A N 1
ATOM 1584 C CA . ALA A 1 194 ? 7.916 -15.453 37.567 1.00 46.12 194 ALA A CA 1
ATOM 1585 C C . ALA A 1 194 ? 9.374 -15.535 37.064 1.00 46.12 194 ALA A C 1
ATOM 1587 O O . ALA A 1 194 ? 9.936 -16.622 36.988 1.00 46.12 194 ALA A O 1
ATOM 1588 N N . ILE A 1 195 ? 10.002 -14.394 36.752 1.00 48.38 195 ILE A N 1
ATOM 1589 C CA . ILE A 1 195 ? 11.363 -14.338 36.180 1.00 48.38 195 ILE A CA 1
ATOM 1590 C C . ILE A 1 195 ? 12.446 -14.709 37.209 1.00 48.38 195 ILE A C 1
ATOM 1592 O O . ILE A 1 195 ? 13.525 -15.153 36.830 1.00 48.38 195 ILE A O 1
ATOM 1596 N N . ARG A 1 196 ? 12.170 -14.562 38.513 1.00 47.44 196 ARG A N 1
ATOM 1597 C CA . ARG A 1 196 ? 13.174 -14.788 39.565 1.00 47.44 196 ARG A CA 1
ATOM 1598 C C . ARG A 1 196 ? 13.295 -16.255 40.010 1.00 47.44 196 ARG A C 1
ATOM 1600 O O . ARG A 1 196 ? 14.363 -16.626 40.478 1.00 47.44 196 ARG A O 1
ATOM 1607 N N . ASP A 1 197 ? 12.274 -17.087 39.775 1.00 50.78 197 ASP A N 1
ATOM 1608 C CA . ASP A 1 197 ? 12.208 -18.461 40.314 1.00 50.78 197 ASP A CA 1
ATOM 1609 C C . ASP A 1 197 ? 12.368 -19.577 39.260 1.00 50.78 197 ASP A C 1
ATOM 1611 O O . ASP A 1 197 ? 12.214 -20.757 39.573 1.00 50.78 197 ASP A O 1
ATOM 1615 N N . ARG A 1 198 ? 12.634 -19.252 37.985 1.00 54.00 198 ARG A N 1
ATOM 1616 C CA . ARG A 1 198 ? 12.388 -20.201 36.881 1.00 54.00 198 ARG A CA 1
ATOM 1617 C C . ARG A 1 198 ? 13.360 -20.109 35.692 1.00 54.00 198 ARG A C 1
ATOM 1619 O O . ARG A 1 198 ? 12.954 -20.103 34.535 1.00 54.00 198 ARG A O 1
ATOM 1626 N N . VAL A 1 199 ? 14.665 -20.137 35.967 1.00 55.19 199 VAL A N 1
ATOM 1627 C CA . VAL A 1 199 ? 15.710 -20.234 34.921 1.00 55.19 199 VAL A CA 1
ATOM 1628 C C . VAL A 1 199 ? 15.659 -21.580 34.168 1.00 55.19 199 VAL A C 1
ATOM 1630 O O . VAL A 1 199 ? 15.917 -21.620 32.970 1.00 55.19 199 VAL A O 1
ATOM 1633 N N . ALA A 1 200 ? 15.237 -22.670 34.823 1.00 53.00 200 ALA A N 1
ATOM 1634 C CA . ALA A 1 200 ? 15.087 -23.985 34.186 1.00 53.00 200 ALA A CA 1
ATOM 1635 C C . ALA A 1 200 ? 13.918 -24.076 33.169 1.00 53.00 200 ALA A C 1
ATOM 1637 O O . ALA A 1 200 ? 14.152 -24.531 32.051 1.00 53.00 200 ALA A O 1
ATOM 1638 N N . PRO A 1 201 ? 12.683 -23.618 33.466 1.00 57.44 201 PRO A N 1
ATOM 1639 C CA . PRO A 1 201 ? 11.594 -23.677 32.487 1.00 57.44 201 PRO A CA 1
ATOM 1640 C C . PRO A 1 201 ? 11.674 -22.621 31.374 1.00 57.44 201 PRO A C 1
ATOM 1642 O O . PRO A 1 201 ? 11.076 -22.811 30.323 1.00 57.44 201 PRO A O 1
ATOM 1645 N N . ALA A 1 202 ? 12.469 -21.556 31.524 1.00 53.22 202 ALA A N 1
ATOM 1646 C CA . ALA A 1 202 ? 12.752 -20.653 30.405 1.00 53.22 202 ALA A CA 1
ATOM 1647 C C . ALA A 1 202 ? 13.524 -21.360 29.270 1.00 53.22 202 ALA A C 1
ATOM 1649 O O . ALA A 1 202 ? 13.301 -21.070 28.096 1.00 53.22 202 ALA A O 1
ATOM 1650 N N . ALA A 1 203 ? 14.393 -22.322 29.605 1.00 58.59 203 ALA A N 1
ATOM 1651 C CA . ALA A 1 203 ? 15.099 -23.140 28.620 1.00 58.59 203 ALA A CA 1
ATOM 1652 C C . ALA A 1 203 ? 14.179 -24.180 27.957 1.00 58.59 203 ALA A C 1
ATOM 1654 O O . ALA A 1 203 ? 14.287 -24.405 26.753 1.00 58.59 203 ALA A O 1
ATOM 1655 N N . THR A 1 204 ? 13.242 -24.777 28.707 1.00 65.44 204 THR A N 1
ATOM 1656 C CA . THR A 1 204 ? 12.245 -25.692 28.125 1.00 65.44 204 THR A CA 1
ATOM 1657 C C . THR A 1 204 ? 11.266 -24.957 27.224 1.00 65.44 204 THR A C 1
ATOM 1659 O O . THR A 1 204 ? 10.937 -25.471 26.163 1.00 65.44 204 THR A O 1
ATOM 1662 N N . ASP A 1 205 ? 10.854 -23.744 27.590 1.00 60.91 205 ASP A N 1
ATOM 1663 C CA . ASP A 1 205 ? 10.001 -22.908 26.745 1.00 60.91 205 ASP A CA 1
ATOM 1664 C C . ASP A 1 205 ? 10.746 -22.488 25.472 1.00 60.91 205 ASP A C 1
ATOM 1666 O O . ASP A 1 205 ? 10.179 -22.555 24.386 1.00 60.91 205 ASP A O 1
ATOM 1670 N N . LEU A 1 206 ? 12.037 -22.142 25.566 1.00 63.38 206 LEU A N 1
ATOM 1671 C CA . LEU A 1 206 ? 12.865 -21.847 24.393 1.00 63.38 206 LEU A CA 1
ATOM 1672 C C . LEU A 1 206 ? 13.011 -23.072 23.476 1.00 63.38 206 LEU A C 1
ATOM 1674 O O . LEU A 1 206 ? 12.887 -22.939 22.261 1.00 63.38 206 LEU A O 1
ATOM 1678 N N . PHE A 1 207 ? 13.222 -24.263 24.046 1.00 76.75 207 PHE A N 1
ATOM 1679 C CA . PHE A 1 207 ? 13.274 -25.516 23.290 1.00 76.75 207 PHE A CA 1
ATOM 1680 C C . PHE A 1 207 ? 11.928 -25.842 22.640 1.00 76.75 207 PHE A C 1
ATOM 1682 O O . PHE A 1 207 ? 11.895 -26.186 21.465 1.00 76.75 207 PHE A O 1
ATOM 1689 N N . PHE A 1 208 ? 10.812 -25.684 23.355 1.00 73.31 208 PHE A N 1
ATOM 1690 C CA . PHE A 1 208 ? 9.474 -25.893 22.799 1.00 73.31 208 PHE A CA 1
ATOM 1691 C C . PHE A 1 208 ? 9.156 -24.891 21.692 1.00 73.31 208 PHE A C 1
ATOM 1693 O O . PHE A 1 208 ? 8.627 -25.285 20.659 1.00 73.31 208 PHE A O 1
ATOM 1700 N N . ILE A 1 209 ? 9.511 -23.618 21.857 1.00 68.19 209 ILE A N 1
ATOM 1701 C CA . ILE A 1 209 ? 9.330 -22.595 20.822 1.00 68.19 209 ILE A CA 1
ATOM 1702 C C . ILE A 1 209 ? 10.199 -22.913 19.603 1.00 68.19 209 ILE A C 1
ATOM 1704 O O . ILE A 1 209 ? 9.710 -22.828 18.479 1.00 68.19 209 ILE A O 1
ATOM 1708 N N . ALA A 1 210 ? 11.452 -23.326 19.801 1.00 71.94 210 ALA A N 1
ATOM 1709 C CA . ALA A 1 210 ? 12.342 -23.727 18.715 1.00 71.94 210 ALA A CA 1
ATOM 1710 C C . ALA A 1 210 ? 11.846 -24.998 18.005 1.00 71.94 210 ALA A C 1
ATOM 1712 O O . ALA A 1 210 ? 11.845 -25.047 16.779 1.00 71.94 210 ALA A O 1
ATOM 1713 N N . ALA A 1 211 ? 11.365 -25.996 18.748 1.00 75.19 211 ALA A N 1
ATOM 1714 C CA . ALA A 1 211 ? 10.832 -27.243 18.207 1.00 75.19 211 ALA A CA 1
ATOM 1715 C C . ALA A 1 211 ? 9.513 -27.021 17.455 1.00 75.19 211 ALA A C 1
ATOM 1717 O O . ALA A 1 211 ? 9.356 -27.500 16.337 1.00 75.19 211 ALA A O 1
ATOM 1718 N N . VAL A 1 212 ? 8.587 -26.243 18.020 1.00 79.44 212 VAL A N 1
ATOM 1719 C CA . VAL A 1 212 ? 7.343 -25.841 17.348 1.00 79.44 212 VAL A CA 1
ATOM 172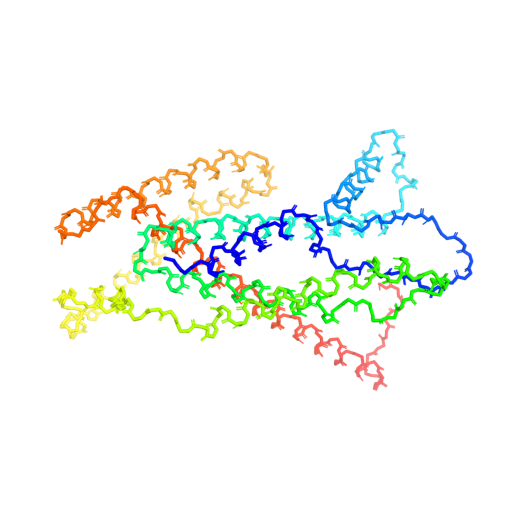0 C C . VAL A 1 212 ? 7.656 -24.981 16.126 1.00 79.44 212 VAL A C 1
ATOM 1722 O O . VAL A 1 212 ? 7.064 -25.191 15.075 1.00 79.44 212 VAL A O 1
ATOM 1725 N N . GLY A 1 213 ? 8.623 -24.066 16.217 1.00 66.44 213 GLY A N 1
ATOM 1726 C CA . GLY A 1 213 ? 9.096 -23.268 15.087 1.00 66.44 213 GLY A CA 1
ATOM 1727 C C . GLY A 1 213 ? 9.695 -24.127 13.973 1.00 66.44 213 GLY A C 1
ATOM 1728 O O . GLY A 1 213 ? 9.357 -23.933 12.807 1.00 66.44 213 GLY A O 1
ATOM 1729 N N . ALA A 1 214 ? 10.508 -25.128 14.316 1.00 73.44 214 ALA A N 1
ATOM 1730 C CA . ALA A 1 214 ? 11.061 -26.089 13.366 1.00 73.44 214 ALA A CA 1
ATOM 1731 C C . ALA A 1 214 ? 9.967 -26.966 12.743 1.00 73.44 214 ALA A C 1
ATOM 1733 O O . ALA A 1 214 ? 10.017 -27.244 11.548 1.00 73.44 214 ALA A O 1
ATOM 1734 N N . LEU A 1 215 ? 8.957 -27.363 13.519 1.00 80.31 215 LEU A N 1
ATOM 1735 C CA . LEU A 1 215 ? 7.840 -28.176 13.045 1.00 80.31 215 LEU A CA 1
ATOM 1736 C C . LEU A 1 215 ? 6.924 -27.372 12.120 1.00 80.31 215 LEU A C 1
ATOM 1738 O O . LEU A 1 215 ? 6.613 -27.836 11.030 1.00 80.31 215 LEU A O 1
ATOM 1742 N N . ILE A 1 216 ? 6.567 -26.138 12.482 1.00 79.94 216 ILE A N 1
ATOM 1743 C CA . ILE A 1 216 ? 5.832 -25.219 11.599 1.00 79.94 216 ILE A CA 1
ATOM 1744 C C . ILE A 1 216 ? 6.634 -24.977 10.319 1.00 79.94 216 ILE A C 1
ATOM 1746 O O . ILE A 1 216 ? 6.072 -25.023 9.226 1.00 79.94 216 ILE A O 1
ATOM 1750 N N . THR A 1 217 ? 7.947 -24.767 10.433 1.00 72.62 217 THR A N 1
ATOM 1751 C CA . THR A 1 217 ? 8.796 -24.528 9.262 1.00 72.62 217 THR A CA 1
ATOM 1752 C C . THR A 1 217 ? 8.833 -25.737 8.330 1.00 72.62 217 THR A C 1
ATOM 1754 O O . THR A 1 217 ? 8.617 -25.586 7.134 1.00 72.62 217 THR A O 1
ATOM 1757 N N . ASN A 1 218 ? 9.043 -26.941 8.863 1.00 81.56 218 ASN A N 1
ATOM 1758 C CA . ASN A 1 218 ? 9.188 -28.152 8.052 1.00 81.56 218 ASN A CA 1
ATOM 1759 C C . ASN A 1 218 ? 7.863 -28.739 7.556 1.00 81.56 218 ASN A C 1
ATOM 1761 O O . ASN A 1 218 ? 7.824 -29.292 6.465 1.00 81.56 218 ASN A O 1
ATOM 1765 N N . VAL A 1 219 ? 6.786 -28.639 8.336 1.00 80.62 219 VAL A N 1
ATOM 1766 C CA . VAL A 1 219 ? 5.498 -29.279 8.015 1.00 80.62 219 VAL A CA 1
ATOM 1767 C C . VAL A 1 219 ? 4.562 -28.331 7.275 1.00 80.62 219 VAL A C 1
ATOM 1769 O O . VAL A 1 219 ? 3.741 -28.781 6.484 1.00 80.62 219 VAL A O 1
ATOM 1772 N N . ILE A 1 220 ? 4.662 -27.024 7.527 1.00 78.00 220 ILE A N 1
ATOM 1773 C CA . ILE A 1 220 ? 3.740 -26.038 6.956 1.00 78.00 220 ILE A CA 1
ATOM 1774 C C . ILE A 1 220 ? 4.475 -25.142 5.963 1.00 78.00 220 ILE A C 1
ATOM 1776 O O . ILE A 1 220 ? 4.115 -25.141 4.791 1.00 78.00 220 ILE A O 1
ATOM 1780 N N . LEU A 1 221 ? 5.513 -24.410 6.388 1.00 77.50 221 LEU A N 1
ATOM 1781 C CA . LEU A 1 221 ? 6.153 -23.402 5.527 1.00 77.50 221 LEU A CA 1
ATOM 1782 C C . LEU A 1 221 ? 6.893 -24.010 4.334 1.00 77.50 221 LEU A C 1
ATOM 1784 O O . LEU A 1 221 ? 6.737 -23.501 3.235 1.00 77.50 221 LEU A O 1
ATOM 1788 N N . LEU A 1 222 ? 7.678 -25.073 4.522 1.00 77.94 222 LEU A N 1
ATOM 1789 C CA . LEU A 1 222 ? 8.445 -25.711 3.444 1.00 77.94 222 LEU A CA 1
ATOM 1790 C C . LEU A 1 222 ? 7.537 -26.314 2.361 1.00 77.94 222 LEU A C 1
ATOM 1792 O O . LEU A 1 222 ? 7.749 -26.005 1.189 1.00 77.94 222 LEU A O 1
ATOM 1796 N N . PRO A 1 223 ? 6.491 -27.087 2.708 1.00 77.12 223 PRO A N 1
ATOM 1797 C CA . PRO A 1 223 ? 5.508 -27.534 1.730 1.00 77.12 223 PRO A CA 1
ATOM 1798 C C . PRO A 1 223 ? 4.777 -26.369 1.067 1.00 77.12 223 PRO A C 1
ATOM 1800 O O . PRO A 1 223 ? 4.628 -26.382 -0.147 1.00 77.12 223 PRO A O 1
ATOM 1803 N N . PHE A 1 224 ? 4.388 -25.329 1.818 1.00 74.25 224 PHE A N 1
ATOM 1804 C CA . PHE A 1 224 ? 3.787 -24.121 1.235 1.00 74.25 224 PHE A CA 1
ATOM 1805 C C . PHE A 1 224 ? 4.735 -23.420 0.255 1.00 74.25 224 PHE A C 1
ATOM 1807 O O . PHE A 1 224 ? 4.293 -22.968 -0.795 1.00 74.25 224 PHE A O 1
ATOM 1814 N N . PHE A 1 225 ? 6.030 -23.364 0.562 1.00 76.69 225 PHE A N 1
ATOM 1815 C CA . PHE A 1 225 ? 7.053 -22.764 -0.289 1.00 76.69 225 PHE A CA 1
ATOM 1816 C C . PHE A 1 225 ? 7.285 -23.583 -1.564 1.00 76.69 225 PHE A C 1
ATOM 1818 O O . PHE A 1 225 ? 7.343 -23.024 -2.654 1.00 76.69 225 PHE A O 1
ATOM 1825 N N . GLN A 1 226 ? 7.336 -24.913 -1.464 1.00 75.81 226 GLN A N 1
ATOM 1826 C CA . GLN A 1 226 ? 7.401 -25.781 -2.645 1.00 75.81 226 GLN A CA 1
ATOM 1827 C C . GLN A 1 226 ? 6.136 -25.679 -3.504 1.00 75.81 226 GLN A C 1
ATOM 1829 O O . GLN A 1 226 ? 6.225 -25.650 -4.730 1.00 75.81 226 GLN A O 1
ATOM 1834 N N . LEU A 1 227 ? 4.963 -25.570 -2.876 1.00 74.69 227 LEU A N 1
ATOM 1835 C CA . LEU A 1 227 ? 3.689 -25.395 -3.573 1.00 74.69 227 LEU A CA 1
ATOM 1836 C C . LEU A 1 227 ? 3.612 -24.024 -4.255 1.00 74.69 227 LEU A C 1
ATOM 1838 O O . LEU A 1 227 ? 3.104 -23.931 -5.364 1.00 74.69 227 LEU A O 1
ATOM 1842 N N . GLN A 1 228 ? 4.189 -22.982 -3.652 1.00 74.81 228 GLN A N 1
ATOM 1843 C CA . GLN A 1 228 ? 4.347 -21.672 -4.282 1.00 74.81 228 GLN A CA 1
ATOM 1844 C C . GLN A 1 228 ? 5.249 -21.737 -5.524 1.00 74.81 228 GLN A C 1
ATOM 1846 O O . GLN A 1 228 ? 4.925 -21.112 -6.528 1.00 74.81 228 GLN A O 1
ATOM 1851 N N . ILE A 1 229 ? 6.361 -22.479 -5.471 1.00 73.50 229 ILE A N 1
ATOM 1852 C CA . ILE A 1 229 ? 7.311 -22.576 -6.592 1.00 73.50 229 ILE A CA 1
ATOM 1853 C C . ILE A 1 229 ? 6.730 -23.386 -7.755 1.00 73.50 229 ILE A C 1
ATOM 1855 O O . ILE A 1 229 ? 6.838 -22.970 -8.903 1.00 73.50 229 ILE A O 1
ATOM 1859 N N . HIS A 1 230 ? 6.131 -24.545 -7.474 1.00 76.44 230 HIS A N 1
ATOM 1860 C CA . HIS A 1 230 ? 5.715 -25.486 -8.520 1.00 76.44 230 HIS A CA 1
ATOM 1861 C C . HIS A 1 230 ? 4.250 -25.334 -8.950 1.00 76.44 230 HIS A C 1
ATOM 1863 O O . HIS A 1 230 ? 3.890 -25.763 -10.041 1.00 76.44 230 HIS A O 1
ATOM 1869 N N . PHE A 1 231 ? 3.401 -24.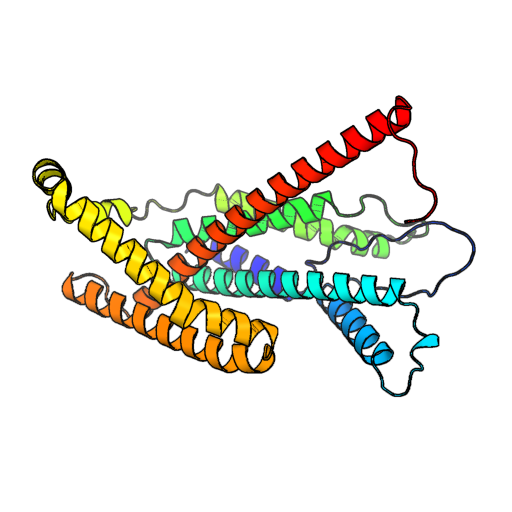738 -8.106 1.00 74.88 231 PHE A N 1
ATOM 1870 C CA . PHE A 1 231 ? 1.946 -24.692 -8.280 1.00 74.88 231 PHE A CA 1
ATOM 1871 C C . PHE A 1 231 ? 1.365 -23.345 -7.816 1.00 74.88 231 PHE A C 1
ATOM 1873 O O . PHE A 1 231 ? 0.397 -23.299 -7.052 1.00 74.88 231 PHE A O 1
ATOM 1880 N N . ALA A 1 232 ? 1.958 -22.238 -8.279 1.00 67.19 232 ALA A N 1
ATOM 1881 C CA . ALA A 1 232 ? 1.609 -20.877 -7.859 1.00 67.19 232 ALA A CA 1
ATOM 1882 C C . ALA A 1 232 ? 0.106 -20.549 -7.991 1.00 67.19 232 ALA A C 1
ATOM 1884 O O . ALA A 1 232 ? -0.469 -19.929 -7.094 1.00 67.19 232 ALA A O 1
ATOM 1885 N N . GLU A 1 233 ? -0.557 -21.014 -9.055 1.00 67.38 233 GLU A N 1
ATOM 1886 C CA . GLU A 1 233 ? -2.002 -20.816 -9.246 1.00 67.38 233 GLU A CA 1
ATOM 1887 C C . GLU A 1 233 ? -2.835 -21.520 -8.163 1.00 67.38 233 GLU A C 1
ATOM 1889 O O . GLU A 1 233 ? -3.743 -20.929 -7.578 1.00 67.38 233 GLU A O 1
ATOM 1894 N N . TYR A 1 234 ? -2.490 -22.765 -7.822 1.00 73.12 234 TYR A N 1
ATOM 1895 C CA . TYR A 1 234 ? -3.188 -23.556 -6.801 1.00 73.12 234 TYR A CA 1
ATOM 1896 C C . TYR A 1 234 ? -2.886 -23.080 -5.378 1.00 73.12 234 TYR A C 1
ATOM 1898 O O . TYR A 1 234 ? -3.725 -23.201 -4.482 1.00 73.12 234 TYR A O 1
ATOM 1906 N N . PHE A 1 235 ? -1.709 -22.491 -5.162 1.00 72.31 235 PHE A N 1
ATOM 1907 C CA . PHE A 1 235 ? -1.344 -21.886 -3.888 1.00 72.31 235 PHE A CA 1
ATOM 1908 C C . PHE A 1 235 ? -2.323 -20.776 -3.486 1.00 72.31 235 PHE A C 1
ATOM 1910 O O . PHE A 1 235 ? -2.745 -20.720 -2.328 1.00 72.31 235 PHE A O 1
ATOM 1917 N N . ALA A 1 236 ? -2.763 -19.943 -4.436 1.00 72.12 236 ALA A N 1
ATOM 1918 C CA . ALA A 1 236 ? -3.749 -18.893 -4.179 1.00 72.12 236 ALA A CA 1
ATOM 1919 C C . ALA A 1 236 ? -5.096 -19.461 -3.688 1.00 72.12 236 ALA A C 1
ATOM 1921 O O . ALA A 1 236 ? -5.687 -18.918 -2.748 1.00 72.12 236 ALA A O 1
ATOM 1922 N N . PHE A 1 237 ? -5.540 -20.592 -4.250 1.00 77.44 237 PHE A N 1
ATOM 1923 C CA . PHE A 1 237 ? -6.772 -21.281 -3.841 1.00 77.44 237 PHE A CA 1
ATOM 1924 C C . PHE A 1 237 ? -6.728 -21.821 -2.408 1.00 77.44 237 PHE A C 1
ATOM 1926 O O . PHE A 1 237 ? -7.777 -21.952 -1.785 1.00 77.44 237 PHE A O 1
ATOM 1933 N N . VAL A 1 238 ? -5.545 -22.107 -1.861 1.00 77.81 238 VAL A N 1
ATOM 1934 C CA . VAL A 1 238 ? -5.379 -22.532 -0.459 1.00 77.81 238 VAL A CA 1
ATOM 1935 C C . VAL A 1 238 ? -5.161 -21.327 0.458 1.00 77.81 238 VAL A C 1
ATOM 1937 O O . VAL A 1 238 ? -5.746 -21.241 1.542 1.00 77.81 238 VAL A O 1
ATOM 1940 N N . LEU A 1 239 ? -4.346 -20.366 0.018 1.00 78.38 239 LEU A N 1
ATOM 1941 C CA . LEU A 1 239 ? -3.971 -19.189 0.795 1.00 78.38 239 LEU A CA 1
ATOM 1942 C C . LEU A 1 239 ? -5.179 -18.292 1.093 1.00 78.38 239 LEU A C 1
ATOM 1944 O O . LEU A 1 239 ? -5.366 -17.888 2.241 1.00 78.38 239 LEU A O 1
ATOM 1948 N N . ILE A 1 240 ? -6.008 -17.982 0.088 1.00 80.75 240 ILE A N 1
ATOM 1949 C CA . ILE A 1 240 ? -7.122 -17.033 0.241 1.00 80.75 240 ILE A CA 1
ATOM 1950 C C . ILE A 1 240 ? -8.150 -17.544 1.269 1.00 80.75 240 ILE A C 1
ATOM 1952 O O . ILE A 1 240 ? -8.415 -16.819 2.234 1.00 80.75 240 ILE A O 1
ATOM 1956 N N . PRO A 1 241 ? -8.687 -18.780 1.171 1.00 84.31 241 PRO A N 1
ATOM 1957 C CA . PRO A 1 241 ? -9.578 -19.319 2.199 1.00 84.31 241 PRO A CA 1
ATOM 1958 C C . PRO A 1 241 ? -8.909 -19.422 3.571 1.00 84.31 241 PRO A C 1
ATOM 1960 O O . PRO A 1 241 ? -9.545 -19.123 4.581 1.00 84.31 241 PRO A O 1
ATOM 1963 N N . GLY A 1 242 ? -7.622 -19.785 3.623 1.00 82.06 242 GLY A N 1
ATOM 1964 C CA . GLY A 1 242 ? -6.854 -19.831 4.868 1.00 82.06 242 GLY A CA 1
ATOM 1965 C C . GLY A 1 242 ? -6.794 -18.472 5.571 1.00 82.06 242 GLY A C 1
ATOM 1966 O O . GLY A 1 242 ? -7.073 -18.378 6.767 1.00 82.06 242 GLY A O 1
ATOM 1967 N N . LEU A 1 243 ? -6.511 -17.399 4.827 1.00 82.56 243 LEU A N 1
ATOM 1968 C CA . LEU A 1 243 ? -6.510 -16.028 5.344 1.00 82.56 243 LEU A CA 1
ATOM 1969 C C . LEU A 1 243 ? -7.903 -15.582 5.803 1.00 82.56 243 LEU A C 1
ATOM 1971 O O . LEU A 1 243 ? -8.019 -14.931 6.844 1.00 82.56 243 LEU A O 1
ATOM 1975 N N . VAL A 1 244 ? -8.959 -15.955 5.076 1.00 84.69 244 VAL A N 1
ATOM 1976 C CA . VAL A 1 244 ? -10.350 -15.656 5.459 1.00 84.69 244 VAL A CA 1
ATOM 1977 C C . VAL A 1 244 ? -10.730 -16.375 6.755 1.00 84.69 244 VAL A C 1
ATOM 1979 O O . VAL A 1 244 ? -11.256 -15.743 7.671 1.00 84.69 244 VAL A O 1
ATOM 1982 N N . LEU A 1 245 ? -10.418 -17.666 6.884 1.00 82.81 245 LEU A N 1
ATOM 1983 C CA . LEU A 1 245 ? -10.658 -18.434 8.110 1.00 82.81 245 LEU A CA 1
ATOM 1984 C C . LEU A 1 245 ? -9.891 -17.850 9.297 1.00 82.81 245 LEU A C 1
ATOM 1986 O O . LEU A 1 245 ? -10.457 -17.690 10.381 1.00 82.81 245 LEU A O 1
ATOM 1990 N N . LEU A 1 246 ? -8.630 -17.469 9.089 1.00 83.06 246 LEU A N 1
ATOM 1991 C CA . LEU A 1 246 ? -7.812 -16.811 10.103 1.00 83.06 246 LEU A CA 1
ATOM 1992 C C . LEU A 1 246 ? -8.430 -15.469 10.528 1.00 83.06 246 LEU A C 1
ATOM 1994 O O . LEU A 1 246 ? -8.513 -15.173 11.721 1.00 83.06 246 LEU A O 1
ATOM 1998 N N . ALA A 1 247 ? -8.908 -14.669 9.571 1.00 84.00 247 ALA A N 1
ATOM 1999 C CA . ALA A 1 247 ? -9.586 -13.406 9.843 1.00 84.00 247 ALA A CA 1
ATOM 2000 C C . ALA A 1 247 ? -10.866 -13.617 10.669 1.00 84.00 247 ALA A C 1
ATOM 2002 O O . ALA A 1 247 ? -11.038 -12.956 11.695 1.00 84.00 247 ALA A O 1
ATOM 2003 N N . ILE A 1 248 ? -11.718 -14.576 10.287 1.00 85.44 248 ILE A N 1
ATOM 2004 C CA . ILE A 1 248 ? -12.933 -14.944 11.034 1.00 85.44 248 ILE A CA 1
ATOM 2005 C C . ILE A 1 248 ? -12.574 -15.390 12.454 1.00 85.44 248 ILE A C 1
ATOM 2007 O O . ILE A 1 248 ? -13.181 -14.927 13.422 1.00 85.44 248 ILE A O 1
ATOM 2011 N N . TYR A 1 249 ? -11.560 -16.246 12.601 1.00 83.50 249 TYR A N 1
ATOM 2012 C CA . TYR A 1 249 ? -11.074 -16.703 13.901 1.00 83.50 249 TYR A CA 1
ATOM 2013 C C . TYR A 1 249 ? -10.634 -15.532 14.789 1.00 83.50 249 TYR A C 1
ATOM 2015 O O . TYR A 1 249 ? -11.055 -15.442 15.945 1.00 83.50 249 TYR A O 1
ATOM 2023 N N . TYR A 1 250 ? -9.845 -14.594 14.257 1.00 81.12 250 TYR A N 1
ATOM 2024 C CA . TYR A 1 250 ? -9.391 -13.423 15.011 1.00 81.12 250 TYR A CA 1
ATOM 2025 C C . TYR A 1 250 ? -10.533 -12.481 15.398 1.00 81.12 250 TYR A C 1
ATOM 2027 O O . TYR A 1 250 ? -10.545 -11.982 16.526 1.00 81.12 250 TYR A O 1
ATOM 2035 N N . VAL A 1 251 ? -11.499 -12.252 14.504 1.00 85.12 251 VAL A N 1
ATOM 2036 C CA . VAL A 1 251 ? -12.692 -11.439 14.796 1.00 85.12 251 VAL A CA 1
ATOM 2037 C C . VAL A 1 251 ? -13.520 -12.091 15.903 1.00 85.12 251 VAL A C 1
ATOM 2039 O O . VAL A 1 251 ? -13.836 -11.430 16.892 1.00 85.12 251 VAL A O 1
ATOM 2042 N N . ASN A 1 252 ? -13.796 -13.394 15.796 1.00 79.19 252 ASN A N 1
ATOM 2043 C CA . ASN A 1 252 ? -14.522 -14.164 16.810 1.00 79.19 252 ASN A CA 1
ATOM 2044 C C . ASN A 1 252 ? -13.808 -14.148 18.165 1.00 79.19 252 ASN A C 1
ATOM 2046 O O . ASN A 1 252 ? -14.441 -13.967 19.206 1.00 79.19 252 ASN A O 1
ATOM 2050 N N . SER A 1 253 ? -12.487 -14.332 18.159 1.00 77.81 253 SER A N 1
ATOM 2051 C CA . SER A 1 253 ? -11.663 -14.304 19.367 1.00 77.81 253 SER A CA 1
ATOM 2052 C C . SER A 1 253 ? -11.733 -12.937 20.047 1.00 77.81 253 SER A C 1
ATOM 2054 O O . SER A 1 253 ? -12.004 -12.863 21.245 1.00 77.81 253 SER A O 1
ATOM 2056 N N . TYR A 1 254 ? -11.581 -11.848 19.287 1.00 79.12 254 TYR A N 1
ATOM 2057 C CA . TYR A 1 254 ? -11.674 -10.499 19.840 1.00 79.12 254 TYR A CA 1
ATOM 2058 C C . TYR A 1 254 ? -13.072 -10.192 20.380 1.00 79.12 254 TYR A C 1
ATOM 2060 O O . TYR A 1 254 ? -13.193 -9.679 21.489 1.00 79.12 254 TYR A O 1
ATOM 2068 N N . HIS A 1 255 ? -14.123 -10.545 19.636 1.00 75.56 255 HIS A N 1
ATOM 2069 C CA . HIS A 1 255 ? -15.510 -10.370 20.066 1.00 75.56 255 HIS A CA 1
ATOM 2070 C C . HIS A 1 255 ? -15.779 -11.069 21.409 1.00 75.56 255 HIS A C 1
ATOM 2072 O O . HIS A 1 255 ? -16.275 -10.440 22.344 1.00 75.56 255 HIS A O 1
ATOM 2078 N N . LYS A 1 256 ? -15.368 -12.338 21.545 1.00 72.88 256 LYS A N 1
ATOM 2079 C CA . LYS A 1 256 ? -15.502 -13.096 22.800 1.00 72.88 256 LYS A CA 1
ATOM 2080 C C . LYS A 1 256 ? -14.730 -12.455 23.952 1.00 72.88 256 LYS A C 1
ATOM 2082 O O . LYS A 1 256 ? -15.275 -12.317 25.042 1.00 72.88 256 LYS A O 1
ATOM 2087 N N . VAL A 1 257 ? -13.481 -12.046 23.726 1.00 69.88 257 VAL A N 1
ATOM 2088 C CA . VAL A 1 257 ? -12.650 -11.417 24.768 1.00 69.88 257 VAL A CA 1
ATOM 2089 C C . VAL A 1 257 ? -13.222 -10.065 25.203 1.00 69.88 257 VAL A C 1
ATOM 2091 O O . VAL A 1 257 ? -13.215 -9.769 26.394 1.00 69.88 257 VAL A O 1
ATOM 2094 N N . ALA A 1 258 ? -13.756 -9.270 24.273 1.00 70.25 258 ALA A N 1
ATOM 2095 C CA . ALA A 1 258 ? -14.390 -7.989 24.578 1.00 70.25 258 ALA A CA 1
ATOM 2096 C C . ALA A 1 258 ? -15.658 -8.163 25.434 1.00 70.25 258 ALA A C 1
ATOM 2098 O O . ALA A 1 258 ? -15.827 -7.452 26.423 1.00 70.25 258 ALA A O 1
ATOM 2099 N N . LEU A 1 259 ? -16.501 -9.156 25.114 1.00 71.38 259 LEU A N 1
ATOM 2100 C CA . LEU A 1 259 ? -17.691 -9.493 25.908 1.00 71.38 259 LEU A CA 1
ATOM 2101 C C . LEU A 1 259 ? -17.334 -9.950 27.328 1.00 71.38 259 LEU A C 1
ATOM 2103 O O . LEU A 1 259 ? -17.939 -9.487 28.291 1.00 71.38 259 LEU A O 1
ATOM 2107 N N . LEU A 1 260 ? -16.318 -10.808 27.473 1.00 70.94 260 LEU A N 1
ATOM 2108 C CA . LEU A 1 260 ? -15.841 -11.285 28.780 1.00 70.94 260 LEU A CA 1
ATOM 2109 C C . LEU A 1 260 ? -15.281 -10.162 29.665 1.00 70.94 260 LEU A C 1
ATOM 2111 O O . LEU A 1 260 ? -15.202 -10.321 30.880 1.00 70.94 260 LEU A O 1
ATOM 2115 N N . ARG A 1 261 ? -14.877 -9.041 29.063 1.00 60.66 261 ARG A N 1
ATOM 2116 C CA . ARG A 1 261 ? -14.260 -7.895 29.745 1.00 60.66 261 ARG A CA 1
ATOM 2117 C C . ARG A 1 261 ? -15.214 -6.713 29.943 1.00 60.66 261 ARG A C 1
ATOM 2119 O O . ARG A 1 261 ? -14.792 -5.695 30.482 1.00 60.66 261 ARG A O 1
ATOM 2126 N N . GLY A 1 262 ? -16.482 -6.840 29.537 1.00 67.06 262 GLY A N 1
ATOM 2127 C CA . GLY A 1 262 ? -17.478 -5.769 29.656 1.00 67.06 262 GLY A CA 1
ATOM 2128 C C . GLY A 1 262 ? -17.191 -4.549 28.770 1.00 67.06 262 GLY A C 1
ATOM 2129 O O . GLY A 1 262 ? -17.622 -3.444 29.090 1.00 67.06 262 GLY A O 1
ATOM 2130 N N . GLU A 1 263 ? -16.436 -4.731 27.684 1.00 67.31 263 GLU A N 1
ATOM 2131 C CA . GLU A 1 263 ? -16.154 -3.693 26.687 1.00 67.31 263 GLU A CA 1
ATOM 2132 C C . GLU A 1 263 ? -17.175 -3.721 25.537 1.00 67.31 263 GLU A C 1
ATOM 2134 O O . GLU A 1 263 ? -18.017 -4.617 25.448 1.00 67.31 263 GLU A O 1
ATOM 2139 N N . ASP A 1 264 ? -17.069 -2.762 24.608 1.00 69.12 264 ASP A N 1
ATOM 2140 C CA . ASP A 1 264 ? -17.841 -2.737 23.361 1.00 69.12 264 ASP A CA 1
ATOM 2141 C C . ASP A 1 264 ? -17.508 -3.952 22.473 1.00 69.12 264 ASP A C 1
ATOM 2143 O O . ASP A 1 264 ? -16.715 -3.883 21.526 1.00 69.12 264 ASP A O 1
ATOM 2147 N N . GLY A 1 265 ? -18.169 -5.073 22.746 1.00 69.75 265 GLY A N 1
ATOM 2148 C CA . GLY A 1 265 ? -18.103 -6.317 21.984 1.00 69.75 265 GLY A CA 1
ATOM 2149 C C . GLY A 1 265 ? -18.892 -6.277 20.676 1.00 69.75 265 GLY A C 1
ATOM 2150 O O . GLY A 1 265 ? -19.434 -7.288 20.265 1.00 69.75 265 GLY A O 1
ATOM 2151 N N . SER A 1 266 ? -19.017 -5.139 19.996 1.00 80.69 266 SER A N 1
ATOM 2152 C CA . SER A 1 266 ? -19.685 -5.107 18.689 1.00 80.69 266 SER A CA 1
ATOM 2153 C C . SER A 1 266 ? -18.871 -5.879 17.638 1.00 80.69 266 SER A C 1
ATOM 2155 O O . SER A 1 266 ? -17.653 -5.766 17.560 1.00 80.69 266 SER A O 1
ATOM 2157 N N . TRP A 1 267 ? -19.519 -6.610 16.735 1.00 77.44 267 TRP A N 1
ATOM 2158 C CA . TRP A 1 267 ? -18.825 -7.222 15.590 1.00 77.44 267 TRP A CA 1
ATOM 2159 C C . TRP A 1 267 ? -18.052 -6.192 14.748 1.00 77.44 267 TRP A C 1
ATOM 2161 O O . TRP A 1 267 ? -16.959 -6.463 14.249 1.00 77.44 267 TRP A O 1
ATOM 2171 N N . GLY A 1 268 ? -18.564 -4.959 14.678 1.00 78.25 268 GLY A N 1
ATOM 2172 C CA . GLY A 1 268 ? -17.897 -3.853 13.999 1.00 78.25 268 GLY A CA 1
ATOM 2173 C C . GLY A 1 268 ? -16.645 -3.327 14.716 1.00 78.25 268 GLY A C 1
ATOM 2174 O O . GLY A 1 268 ? -15.763 -2.797 14.043 1.00 78.25 268 GLY A O 1
ATOM 2175 N N . THR A 1 269 ? -16.524 -3.444 16.050 1.00 74.44 269 THR A N 1
ATOM 2176 C CA . THR A 1 269 ? -15.260 -3.109 16.746 1.00 74.44 269 THR A CA 1
ATOM 2177 C C . THR A 1 269 ? -14.212 -4.168 16.466 1.00 74.44 269 THR A C 1
ATOM 2179 O O . THR A 1 269 ? -13.072 -3.816 16.174 1.00 74.44 269 THR A O 1
ATOM 2182 N N . ALA A 1 270 ? -14.602 -5.443 16.494 1.00 79.00 270 ALA A N 1
ATOM 2183 C CA . ALA A 1 270 ? -13.711 -6.568 16.239 1.00 79.00 270 ALA A CA 1
ATOM 2184 C C . ALA A 1 270 ? -13.089 -6.520 14.838 1.00 79.00 270 ALA A C 1
ATOM 2186 O O . ALA A 1 270 ? -11.872 -6.641 14.690 1.00 79.00 270 ALA A O 1
ATOM 2187 N N . LEU A 1 271 ? -13.908 -6.257 13.818 1.00 83.06 271 LEU A N 1
ATOM 2188 C CA . LEU A 1 271 ? -13.444 -6.144 12.437 1.00 83.06 271 LEU A CA 1
ATOM 2189 C C . LEU A 1 271 ? -12.535 -4.923 12.236 1.00 83.06 271 LEU A C 1
ATOM 2191 O O . LEU A 1 271 ? -11.448 -5.033 11.666 1.00 83.06 271 LEU A O 1
ATOM 2195 N N . ALA A 1 272 ? -12.924 -3.762 12.769 1.00 79.12 272 ALA A N 1
ATOM 2196 C CA . ALA A 1 272 ? -12.100 -2.559 12.687 1.00 79.12 272 ALA A CA 1
ATOM 2197 C C . ALA A 1 272 ? -10.770 -2.720 13.454 1.00 79.12 272 ALA A C 1
ATOM 2199 O O . ALA A 1 272 ? -9.724 -2.250 13.004 1.00 79.12 272 ALA A O 1
ATOM 2200 N N . PHE A 1 273 ? -10.764 -3.457 14.563 1.00 79.56 273 PHE A N 1
ATOM 2201 C CA . PHE A 1 273 ? -9.550 -3.770 15.308 1.00 79.56 273 PHE A CA 1
ATOM 2202 C C . PHE A 1 273 ? -8.615 -4.733 14.555 1.00 79.56 273 PHE A C 1
ATOM 2204 O O . PHE A 1 273 ? -7.396 -4.532 14.561 1.00 79.56 273 PHE A O 1
ATOM 2211 N N . LEU A 1 274 ? -9.160 -5.734 13.850 1.00 84.12 274 LEU A N 1
ATOM 2212 C CA . LEU A 1 274 ? -8.375 -6.576 12.942 1.00 84.12 274 LEU A CA 1
ATOM 2213 C C . LEU A 1 274 ? -7.722 -5.726 11.843 1.00 84.12 274 LEU A C 1
ATOM 2215 O O . LEU A 1 274 ? -6.521 -5.859 11.613 1.00 84.12 274 LEU A O 1
ATOM 2219 N N . SER A 1 275 ? -8.474 -4.802 11.235 1.00 80.75 275 SER A N 1
ATOM 2220 C CA . SER A 1 275 ? -7.940 -3.908 10.197 1.00 80.75 275 SER A CA 1
ATOM 2221 C C . SER A 1 275 ? -6.797 -3.026 10.703 1.00 80.75 275 SER A C 1
ATOM 2223 O O . SER A 1 275 ? -5.778 -2.886 10.031 1.00 80.75 275 SER A O 1
ATOM 2225 N N . PHE A 1 276 ? -6.906 -2.507 11.931 1.00 81.44 276 PHE A N 1
ATOM 2226 C CA . PHE A 1 276 ? -5.830 -1.761 12.577 1.00 81.44 276 PHE A CA 1
ATOM 2227 C C . PHE A 1 276 ? -4.569 -2.619 12.751 1.00 81.44 276 PHE A C 1
ATOM 2229 O O . PHE A 1 276 ? -3.464 -2.153 12.470 1.00 81.44 276 PHE A O 1
ATOM 2236 N N . ARG A 1 277 ? -4.712 -3.881 13.182 1.00 81.69 277 ARG A N 1
ATOM 2237 C CA . ARG A 1 277 ? -3.574 -4.806 13.320 1.00 81.69 277 ARG A CA 1
ATOM 2238 C C . ARG A 1 277 ? -2.943 -5.153 11.978 1.00 81.69 277 ARG A C 1
ATOM 2240 O O . ARG A 1 277 ? -1.719 -5.134 11.888 1.00 81.69 277 ARG A O 1
ATOM 2247 N N . MET A 1 278 ? -3.756 -5.445 10.965 1.00 82.56 278 MET A N 1
ATOM 2248 C CA . MET A 1 278 ? -3.276 -5.739 9.614 1.00 82.56 278 MET A CA 1
ATOM 2249 C C . MET A 1 278 ? -2.502 -4.556 9.041 1.00 82.56 278 MET A C 1
ATOM 2251 O O . MET A 1 278 ? -1.365 -4.737 8.626 1.00 82.56 278 MET A O 1
ATOM 2255 N N . MET A 1 279 ? -3.052 -3.342 9.119 1.00 81.31 279 MET A N 1
ATOM 2256 C CA . MET A 1 279 ? -2.375 -2.130 8.652 1.00 81.31 279 MET A CA 1
ATOM 2257 C C . MET A 1 279 ? -1.052 -1.895 9.384 1.00 81.31 279 MET A C 1
ATOM 2259 O O . MET A 1 279 ? -0.032 -1.622 8.759 1.00 81.31 279 MET A O 1
ATOM 2263 N N . ARG A 1 280 ? -1.041 -2.040 10.713 1.00 78.75 280 ARG A N 1
ATOM 2264 C CA . ARG A 1 280 ? 0.181 -1.889 11.508 1.00 78.75 280 ARG A CA 1
ATOM 2265 C C . ARG A 1 280 ? 1.249 -2.906 11.096 1.00 78.75 280 ARG A C 1
ATOM 2267 O O . ARG A 1 280 ? 2.400 -2.529 10.912 1.00 78.75 280 ARG A O 1
ATOM 2274 N N . ASN A 1 281 ? 0.880 -4.179 10.966 1.00 79.88 281 ASN A N 1
ATOM 2275 C CA . ASN A 1 281 ? 1.812 -5.237 10.582 1.00 79.88 281 ASN A CA 1
ATOM 2276 C C . ASN A 1 281 ? 2.306 -5.059 9.144 1.00 79.88 281 ASN A C 1
ATOM 2278 O O . ASN A 1 281 ? 3.494 -5.232 8.905 1.00 79.88 281 ASN A O 1
ATOM 2282 N N . PHE A 1 282 ? 1.426 -4.662 8.222 1.00 82.69 282 PHE A N 1
ATOM 2283 C CA . PHE A 1 282 ? 1.789 -4.327 6.849 1.00 82.69 282 PHE A CA 1
ATOM 2284 C C . PHE A 1 282 ? 2.849 -3.224 6.826 1.00 82.69 282 PHE A C 1
ATOM 2286 O O . PHE A 1 282 ? 3.919 -3.435 6.279 1.00 82.69 282 PHE A O 1
ATOM 2293 N N . LEU A 1 283 ? 2.626 -2.102 7.519 1.00 80.50 283 LEU A N 1
ATOM 2294 C CA . LEU A 1 283 ? 3.607 -1.011 7.582 1.00 80.50 283 LEU A CA 1
ATOM 2295 C C . LEU A 1 283 ? 4.943 -1.440 8.198 1.00 80.50 283 LEU A C 1
ATOM 2297 O O . LEU A 1 283 ? 5.990 -1.047 7.692 1.00 80.50 283 LEU A O 1
ATOM 2301 N N . TYR A 1 284 ? 4.924 -2.245 9.265 1.00 77.44 284 TYR A N 1
ATOM 2302 C CA . TYR A 1 284 ? 6.158 -2.769 9.858 1.00 77.44 284 TYR A CA 1
ATOM 2303 C C . TYR A 1 284 ? 6.910 -3.702 8.910 1.00 77.44 284 TYR A C 1
ATOM 2305 O O . TYR A 1 284 ? 8.127 -3.586 8.804 1.00 77.44 284 TYR A O 1
ATOM 2313 N N . LEU A 1 285 ? 6.207 -4.603 8.220 1.00 80.56 285 LEU A N 1
ATOM 2314 C CA . LEU A 1 285 ? 6.809 -5.507 7.243 1.00 80.56 285 LEU A CA 1
ATOM 2315 C C . LEU A 1 285 ? 7.375 -4.729 6.057 1.00 80.56 285 LEU A C 1
ATOM 2317 O O . LEU A 1 285 ? 8.528 -4.941 5.702 1.00 80.56 285 LEU A O 1
ATOM 2321 N N . THR A 1 286 ? 6.625 -3.778 5.498 1.00 79.94 286 THR A N 1
ATOM 2322 C CA . THR A 1 286 ? 7.097 -2.934 4.393 1.00 79.94 286 THR A CA 1
ATOM 2323 C C . THR A 1 286 ? 8.312 -2.107 4.806 1.00 79.94 286 THR A C 1
ATOM 2325 O O . THR A 1 286 ? 9.280 -2.034 4.057 1.00 79.94 286 THR A O 1
ATOM 2328 N N . ALA A 1 287 ? 8.314 -1.529 6.012 1.00 77.56 287 ALA A N 1
ATOM 2329 C CA . ALA A 1 287 ? 9.469 -0.799 6.530 1.00 77.56 287 ALA A CA 1
ATOM 2330 C C . ALA A 1 287 ? 10.685 -1.715 6.743 1.00 77.56 287 ALA A C 1
ATOM 2332 O O . ALA A 1 287 ? 11.800 -1.332 6.402 1.00 77.56 287 ALA A O 1
ATOM 2333 N N . LEU A 1 288 ? 10.482 -2.927 7.268 1.00 79.94 288 LEU A N 1
ATOM 2334 C CA . LEU A 1 288 ? 11.547 -3.917 7.440 1.00 79.94 288 LEU A CA 1
ATOM 2335 C C . LEU A 1 288 ? 12.152 -4.317 6.090 1.00 79.94 288 LEU A C 1
ATOM 2337 O O . LEU A 1 288 ? 13.370 -4.281 5.938 1.00 79.94 288 LEU A O 1
ATOM 2341 N N . VAL A 1 289 ? 11.311 -4.652 5.108 1.00 83.38 289 VAL A N 1
ATOM 2342 C CA . VAL A 1 289 ? 11.744 -5.001 3.748 1.00 83.38 289 VAL A CA 1
ATOM 2343 C C . VAL A 1 289 ? 12.498 -3.834 3.115 1.00 83.38 289 VAL A C 1
ATOM 2345 O O . VAL A 1 289 ? 13.577 -4.044 2.574 1.00 83.38 289 VAL A O 1
ATOM 2348 N N . LEU A 1 290 ? 11.997 -2.601 3.244 1.00 82.19 290 LEU A N 1
ATOM 2349 C CA . LEU A 1 290 ? 12.675 -1.406 2.739 1.00 82.19 290 LEU A CA 1
ATOM 2350 C C . LEU A 1 290 ? 14.073 -1.243 3.348 1.00 82.19 290 LEU A C 1
ATOM 2352 O O . LEU A 1 290 ? 15.022 -0.971 2.621 1.00 82.19 290 LEU A O 1
ATOM 2356 N N . VAL A 1 291 ? 14.220 -1.431 4.662 1.00 79.81 291 VAL A N 1
ATOM 2357 C CA . VAL A 1 291 ? 15.529 -1.368 5.332 1.00 79.81 291 VAL A CA 1
ATOM 2358 C C . VAL A 1 291 ? 16.466 -2.445 4.793 1.00 79.81 291 VAL A C 1
ATOM 2360 O O . VAL A 1 291 ? 17.613 -2.138 4.481 1.00 79.81 291 VAL A O 1
ATOM 2363 N N . VAL A 1 292 ? 15.989 -3.681 4.633 1.00 82.62 292 VAL A N 1
ATOM 2364 C CA . VAL A 1 292 ? 16.793 -4.774 4.062 1.00 82.62 292 VAL A CA 1
ATOM 2365 C C . VAL A 1 292 ? 17.241 -4.434 2.639 1.00 82.62 292 VAL A C 1
ATOM 2367 O O . VAL A 1 292 ? 18.423 -4.561 2.331 1.00 82.62 292 VAL A O 1
ATOM 2370 N N . VAL A 1 293 ? 16.333 -3.940 1.794 1.00 86.06 293 VAL A N 1
ATOM 2371 C CA . VAL A 1 293 ? 16.643 -3.528 0.416 1.00 86.06 293 VAL A CA 1
ATOM 2372 C C . VAL A 1 293 ? 17.653 -2.382 0.390 1.00 86.06 293 VAL A C 1
ATOM 2374 O O . VAL A 1 293 ? 18.602 -2.440 -0.384 1.00 86.06 293 VAL A O 1
ATOM 2377 N N . LEU A 1 294 ? 17.508 -1.370 1.251 1.00 82.31 294 LEU A N 1
ATOM 2378 C CA . LEU A 1 294 ? 18.458 -0.255 1.334 1.00 82.31 294 LEU A CA 1
ATOM 2379 C C . LEU A 1 294 ? 19.846 -0.717 1.779 1.00 82.31 294 LEU A C 1
ATOM 2381 O O . LEU A 1 294 ? 20.842 -0.260 1.226 1.00 82.31 294 LEU A O 1
ATOM 2385 N N . VAL A 1 295 ? 19.922 -1.632 2.749 1.00 84.31 295 VAL A N 1
ATOM 2386 C CA . VAL A 1 295 ? 21.196 -2.200 3.214 1.00 84.31 295 VAL A CA 1
ATOM 2387 C C . VAL A 1 295 ? 21.867 -2.996 2.099 1.00 84.31 295 VAL A C 1
ATOM 2389 O O . VAL A 1 295 ? 23.040 -2.768 1.818 1.00 84.31 295 VAL A O 1
ATOM 2392 N N . LEU A 1 296 ? 21.134 -3.888 1.428 1.00 86.88 296 LEU A N 1
ATOM 2393 C CA . LEU A 1 296 ? 21.669 -4.658 0.303 1.00 86.88 296 LEU A CA 1
ATOM 2394 C C . LEU A 1 296 ? 22.093 -3.746 -0.851 1.00 86.88 296 LEU A C 1
ATOM 2396 O O . LEU A 1 296 ? 23.184 -3.912 -1.386 1.00 86.88 296 LEU A O 1
ATOM 2400 N N . GLY A 1 297 ? 21.279 -2.746 -1.191 1.00 85.06 297 GLY A N 1
ATOM 2401 C CA . GLY A 1 297 ? 21.598 -1.760 -2.219 1.00 85.06 297 GLY A CA 1
ATOM 2402 C C . GLY A 1 297 ? 22.854 -0.958 -1.884 1.00 85.06 297 GLY A C 1
ATOM 2403 O O . GLY A 1 297 ? 23.715 -0.784 -2.743 1.00 85.06 297 GLY A O 1
ATOM 2404 N N . ALA A 1 298 ? 23.008 -0.526 -0.630 1.00 83.38 298 ALA A N 1
ATOM 2405 C CA . ALA A 1 298 ? 24.211 0.159 -0.169 1.00 83.38 298 ALA A CA 1
ATOM 2406 C C . ALA A 1 298 ? 25.447 -0.742 -0.269 1.00 83.38 298 ALA A C 1
ATOM 2408 O O . ALA A 1 298 ? 26.462 -0.305 -0.804 1.00 83.38 298 ALA A O 1
ATOM 2409 N N . ILE A 1 299 ? 25.356 -2.001 0.180 1.00 87.00 299 ILE A N 1
ATOM 2410 C CA . ILE A 1 299 ? 26.444 -2.982 0.055 1.00 87.00 299 ILE A CA 1
ATOM 2411 C C . ILE A 1 299 ? 26.838 -3.146 -1.413 1.00 87.00 299 ILE A C 1
ATOM 2413 O O . ILE A 1 299 ? 28.009 -2.991 -1.734 1.00 87.00 299 ILE A O 1
ATOM 2417 N N . LEU A 1 300 ? 25.873 -3.384 -2.306 1.00 87.56 300 LEU A N 1
ATOM 2418 C CA . LEU A 1 300 ? 26.134 -3.549 -3.738 1.00 87.56 300 LEU A CA 1
ATOM 2419 C C . LEU A 1 300 ? 26.755 -2.295 -4.358 1.00 87.56 300 LEU A C 1
ATOM 2421 O O . LEU A 1 300 ? 27.700 -2.406 -5.132 1.00 87.56 300 LEU A O 1
ATOM 2425 N N . THR A 1 301 ? 26.277 -1.108 -3.980 1.00 86.31 301 THR A N 1
ATOM 2426 C CA . THR A 1 301 ? 26.811 0.167 -4.480 1.00 86.31 301 THR A CA 1
ATOM 2427 C C . THR A 1 301 ? 28.246 0.376 -4.007 1.00 86.31 301 THR A C 1
ATOM 2429 O O . THR A 1 301 ? 29.110 0.719 -4.805 1.00 86.31 301 THR A O 1
ATOM 2432 N N . PHE A 1 302 ? 28.539 0.122 -2.729 1.00 84.06 302 PHE A N 1
ATOM 2433 C CA . PHE A 1 302 ? 29.904 0.198 -2.207 1.00 84.06 302 PHE A CA 1
ATOM 2434 C C . PHE A 1 302 ? 30.820 -0.850 -2.835 1.00 84.06 302 PHE A C 1
ATOM 2436 O O . PHE A 1 302 ? 31.962 -0.536 -3.159 1.00 84.06 302 PHE A O 1
ATOM 2443 N N . SER A 1 303 ? 30.336 -2.076 -3.034 1.00 84.00 303 SER A N 1
ATOM 2444 C CA . SER A 1 303 ? 31.076 -3.123 -3.736 1.00 84.00 303 SER A CA 1
ATOM 2445 C C . SER A 1 303 ? 31.397 -2.709 -5.168 1.00 84.00 303 SER A C 1
ATOM 2447 O O . SER A 1 303 ? 32.550 -2.827 -5.566 1.00 84.00 303 SER A O 1
ATOM 2449 N N . TYR A 1 304 ? 30.427 -2.166 -5.907 1.00 83.88 304 TYR A N 1
ATOM 2450 C CA . TYR A 1 304 ? 30.623 -1.688 -7.275 1.00 83.88 304 TYR A CA 1
ATOM 2451 C C . TYR A 1 304 ? 31.609 -0.517 -7.337 1.00 83.88 304 TYR A C 1
ATOM 2453 O O . TYR A 1 304 ? 32.571 -0.561 -8.097 1.00 83.88 304 TYR A O 1
ATOM 2461 N N . SER A 1 305 ? 31.444 0.490 -6.476 1.00 82.56 305 SER A N 1
ATOM 2462 C CA . SER A 1 305 ? 32.374 1.621 -6.392 1.00 82.56 305 SER A CA 1
ATOM 2463 C C . SER A 1 305 ? 33.796 1.180 -6.036 1.00 82.56 305 SER A C 1
ATOM 2465 O O . SER A 1 305 ? 34.752 1.684 -6.614 1.00 82.56 305 SER A O 1
ATOM 2467 N N . ASN A 1 306 ? 33.958 0.217 -5.122 1.00 84.19 306 ASN A N 1
ATOM 2468 C CA . ASN A 1 306 ? 35.272 -0.347 -4.799 1.00 84.19 306 ASN A CA 1
ATOM 2469 C C . ASN A 1 306 ? 35.874 -1.124 -5.973 1.00 84.19 306 ASN A C 1
ATOM 2471 O O . ASN A 1 306 ? 37.076 -1.039 -6.202 1.00 84.19 306 ASN A O 1
ATOM 2475 N N . LEU A 1 307 ? 35.057 -1.876 -6.710 1.00 83.00 307 LEU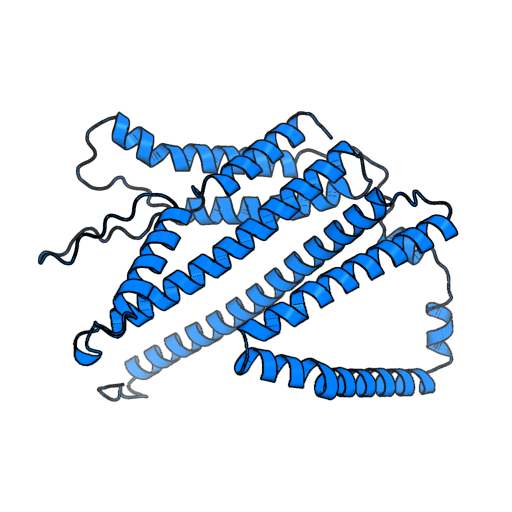 A N 1
ATOM 2476 C CA . LEU A 1 307 ? 35.502 -2.630 -7.878 1.00 83.00 307 LEU A CA 1
ATOM 2477 C C . LEU A 1 307 ? 35.982 -1.673 -8.979 1.00 83.00 307 LEU A C 1
ATOM 2479 O O . LEU A 1 307 ? 37.079 -1.861 -9.496 1.00 83.00 307 LEU A O 1
ATOM 2483 N N . ASN A 1 308 ? 35.250 -0.583 -9.228 1.00 81.56 308 ASN A N 1
ATOM 2484 C CA . ASN A 1 308 ? 35.677 0.476 -10.146 1.00 81.56 308 ASN A CA 1
ATOM 2485 C C . ASN A 1 308 ? 36.991 1.132 -9.708 1.00 81.56 308 ASN A C 1
ATOM 2487 O O . ASN A 1 308 ? 37.888 1.290 -10.527 1.00 81.56 308 ASN A O 1
ATOM 2491 N N . LEU A 1 309 ? 37.154 1.447 -8.419 1.00 82.25 309 LEU A N 1
ATOM 2492 C CA . LEU A 1 309 ? 38.414 1.993 -7.900 1.00 82.25 309 LEU A CA 1
ATOM 2493 C C . LEU A 1 309 ? 39.592 1.020 -8.071 1.00 82.25 309 LEU A C 1
ATOM 2495 O O . LEU A 1 309 ? 40.712 1.450 -8.331 1.00 82.25 309 LEU A O 1
ATOM 2499 N N . LEU A 1 310 ? 39.361 -0.289 -7.934 1.00 78.81 310 LEU A N 1
ATOM 2500 C CA . LEU A 1 310 ? 40.386 -1.317 -8.148 1.00 78.81 310 LEU A CA 1
ATOM 2501 C C . LEU A 1 310 ? 40.744 -1.497 -9.631 1.00 78.81 310 LEU A C 1
ATOM 2503 O O . LEU A 1 310 ? 41.908 -1.776 -9.933 1.00 78.81 310 LEU A O 1
ATOM 2507 N N . ILE A 1 311 ? 39.775 -1.319 -10.534 1.00 78.69 311 ILE A N 1
ATOM 2508 C CA . ILE A 1 311 ? 39.998 -1.280 -11.987 1.00 78.69 311 ILE A CA 1
ATOM 2509 C C . ILE A 1 311 ? 40.805 -0.032 -12.360 1.00 78.69 311 ILE A C 1
ATOM 2511 O O . ILE A 1 311 ? 41.837 -0.145 -13.019 1.00 78.69 311 ILE A O 1
ATOM 2515 N N . GLU A 1 312 ? 40.402 1.149 -11.881 1.00 78.88 312 GLU A N 1
ATOM 2516 C CA . GLU A 1 312 ? 41.117 2.414 -12.113 1.00 78.88 312 GLU A CA 1
ATOM 2517 C C . GLU A 1 312 ? 42.545 2.390 -11.543 1.00 78.88 312 GLU A C 1
ATOM 2519 O O . GLU A 1 312 ? 43.467 2.937 -12.146 1.00 78.88 312 GLU A O 1
ATOM 2524 N N . ALA A 1 313 ? 42.758 1.711 -10.411 1.00 79.75 313 ALA A N 1
ATOM 2525 C CA . ALA A 1 313 ? 44.077 1.511 -9.812 1.00 79.75 313 ALA A CA 1
ATOM 2526 C C . ALA A 1 313 ? 44.928 0.430 -10.514 1.00 79.75 313 ALA A C 1
ATOM 2528 O O . ALA A 1 313 ? 46.062 0.187 -10.097 1.00 79.75 313 ALA A O 1
ATOM 2529 N N . GLY A 1 314 ? 44.404 -0.240 -11.547 1.00 72.81 314 GLY A N 1
ATOM 2530 C CA . GLY A 1 314 ? 45.108 -1.279 -12.306 1.00 72.81 314 GLY A CA 1
ATOM 2531 C C . GLY A 1 314 ? 45.361 -2.577 -11.529 1.00 72.81 314 GLY A C 1
ATOM 2532 O O . GLY A 1 314 ? 46.188 -3.387 -11.944 1.00 72.81 314 GLY A O 1
ATOM 2533 N N . VAL A 1 315 ? 44.679 -2.779 -10.397 1.00 74.81 315 VAL A N 1
ATOM 2534 C CA . VAL A 1 315 ? 44.807 -3.982 -9.553 1.00 74.81 315 VAL A CA 1
ATOM 2535 C C . VAL A 1 315 ? 43.981 -5.139 -10.122 1.00 74.81 315 VAL A C 1
ATOM 2537 O O . VAL A 1 315 ? 44.345 -6.303 -9.959 1.00 74.81 315 VAL A O 1
ATOM 2540 N N . VAL A 1 316 ? 42.878 -4.823 -10.803 1.00 70.50 316 VAL A N 1
ATOM 2541 C CA . VAL A 1 316 ? 41.965 -5.783 -11.431 1.00 70.50 316 VAL A CA 1
ATOM 2542 C C . VAL A 1 316 ? 41.753 -5.359 -12.884 1.00 70.50 316 VAL A C 1
ATOM 2544 O O . VAL A 1 316 ? 41.408 -4.211 -13.139 1.00 70.50 316 VAL A O 1
ATOM 2547 N N . SER A 1 317 ? 41.964 -6.255 -13.849 1.00 63.06 317 SER A N 1
ATOM 2548 C CA . SER A 1 317 ? 41.667 -5.979 -15.260 1.00 63.06 317 SER A CA 1
ATOM 2549 C C . SER A 1 317 ? 40.242 -6.407 -15.600 1.00 63.06 317 SER A C 1
ATOM 2551 O O . SER A 1 317 ? 39.854 -7.532 -15.273 1.00 63.06 317 SER A O 1
ATOM 2553 N N . GLU A 1 318 ? 39.488 -5.558 -16.302 1.00 58.50 318 GLU A N 1
ATOM 2554 C CA . GLU A 1 318 ? 38.209 -5.961 -16.893 1.00 58.50 318 GLU A CA 1
ATOM 2555 C C . GLU A 1 318 ? 38.440 -7.144 -17.836 1.00 58.50 318 GLU A C 1
ATOM 2557 O O . GLU A 1 318 ? 39.285 -7.100 -18.732 1.00 58.50 318 GLU A O 1
ATOM 2562 N N . THR A 1 319 ? 37.712 -8.236 -17.616 1.00 56.12 319 THR A N 1
ATOM 2563 C CA . THR A 1 319 ? 37.665 -9.333 -18.582 1.00 56.12 319 THR A CA 1
ATOM 2564 C C . THR A 1 319 ? 36.697 -8.900 -19.681 1.00 56.12 319 THR A C 1
ATOM 2566 O O . THR A 1 319 ? 35.536 -8.635 -19.372 1.00 56.12 319 THR A O 1
ATOM 2569 N N . PRO A 1 320 ? 37.128 -8.774 -20.947 1.00 40.41 320 PRO A N 1
ATOM 2570 C CA . PRO A 1 320 ? 36.231 -8.327 -21.999 1.00 40.41 320 PRO A CA 1
ATOM 2571 C C . PRO A 1 320 ? 35.178 -9.411 -22.271 1.00 40.41 320 PRO A C 1
ATOM 2573 O O . PRO A 1 320 ? 35.516 -10.486 -22.763 1.00 40.41 320 PRO A O 1
ATOM 2576 N N . GLY A 1 321 ? 33.910 -9.109 -21.970 1.00 50.53 321 GLY A N 1
ATOM 2577 C CA . GLY A 1 321 ? 32.750 -9.857 -22.469 1.00 50.53 321 GLY A CA 1
ATOM 2578 C C . GLY A 1 321 ? 32.002 -10.753 -21.475 1.00 50.53 321 GLY A C 1
ATOM 2579 O O . GLY A 1 321 ? 31.805 -11.929 -21.775 1.00 50.53 321 GLY A O 1
ATOM 2580 N N . LEU A 1 322 ? 31.520 -10.201 -20.356 1.00 36.62 322 LEU A N 1
ATOM 2581 C CA . LEU A 1 322 ? 30.396 -10.762 -19.589 1.00 36.62 322 LEU A CA 1
ATOM 2582 C C . LEU A 1 322 ? 29.316 -9.706 -19.367 1.00 36.62 322 LEU A C 1
ATOM 2584 O O . LEU A 1 322 ? 29.686 -8.578 -18.970 1.00 36.62 322 LEU A O 1
#

pLDDT: mean 71.36, std 14.35, range [29.34, 88.5]

Secondary structure (DSSP, 8-state):
--HHHHHHHHHHHHHHHTTTTPPPP------SS--------S-HHHHHHHHHHHHHHHH-TTS-GGGS-HHHHHHHHHHHHHHHHHHHHHHHHHHHHHHHHHHHHTT-TTHHHHHHHHHHHHHHHHHHHHHSS--SPPTT--SHHHHHHHHHHHHHHHHHHHHHHHHHHS---------HHHHHTT----HHHHSSS-HHHHHHHHHHHHHHHHHHIIIIIHHHHHHHHH-HHHHHHHHHHHHHHHHHHHHHHHHHHHHHTTS---HHHHHHHHHHHHHHHHHHHHHHHHHHHHHHHHHHHHHHHHHHHHHHTTSSPPPS--

Radius of gyration: 26.17 Å; chains: 1; bounding box: 65×56×76 Å

Sequence (322 aa):
MRRFDLVLFSLIFAYLLSGWTGFWGVQRTGLEEQPLHIDFEPGFFEILRTEGTFLDELQDSLVESDSRPERLFDHVHRDFTQNLVLAAAFGFLLVFTLLTAVAGITKRWFYSRMKRMVFLPVSFFLLLSLLLSPKEPPLGMTSAVQQLLFFGPFVIKSALLFLCTAGWMASTLKVDEKDFLTYLRRDPLNVRRAIRDRVAPAATDLFFIAAVGALITNVILLPFFQLQIHFAEYFAFVLIPGLVLLAIYYVNSYHKVALLRGEDGSWGTALAFLSFRMMRNFLYLTALVLVVVLVLGAILTFSYSNLNLLIEAGVVSETPGL